Protein AF-A0A661AH29-F1 (afdb_monomer)

Structure (mmCIF, N/CA/C/O backbone):
data_AF-A0A661AH29-F1
#
_entry.id   AF-A0A661AH29-F1
#
loop_
_atom_site.group_PDB
_atom_site.id
_atom_site.type_symbol
_atom_site.label_atom_id
_atom_site.label_alt_id
_atom_site.label_comp_id
_atom_site.label_asym_id
_atom_site.label_entity_id
_atom_site.label_seq_id
_atom_site.pdbx_PDB_ins_code
_atom_site.Cartn_x
_atom_site.Cartn_y
_atom_site.Cartn_z
_atom_site.occupancy
_atom_site.B_iso_or_equiv
_atom_site.auth_seq_id
_atom_site.auth_comp_id
_atom_site.auth_asym_id
_atom_site.auth_atom_id
_atom_site.pdbx_PDB_model_num
ATOM 1 N N . ASP A 1 1 ? -12.507 10.243 -5.778 1.00 92.69 1 ASP A N 1
ATOM 2 C CA . ASP A 1 1 ? -13.002 8.902 -6.169 1.00 92.69 1 ASP A CA 1
ATOM 3 C C . ASP A 1 1 ? -12.573 7.780 -5.241 1.00 92.69 1 ASP A C 1
ATOM 5 O O . ASP A 1 1 ? -13.454 7.116 -4.707 1.00 92.69 1 ASP A O 1
ATOM 9 N N . ALA A 1 2 ? -11.272 7.594 -4.986 1.00 95.94 2 ALA A N 1
ATOM 10 C CA . ALA A 1 2 ? -10.772 6.527 -4.107 1.00 95.94 2 ALA A CA 1
ATOM 11 C C . ALA A 1 2 ? -11.485 6.487 -2.742 1.00 95.94 2 ALA A C 1
ATOM 13 O O . ALA A 1 2 ? -12.137 5.500 -2.413 1.00 95.94 2 ALA A O 1
ATOM 14 N N . LEU A 1 3 ? -11.474 7.610 -2.012 1.00 96.38 3 LEU A N 1
ATOM 15 C CA . LEU A 1 3 ? -12.132 7.740 -0.706 1.00 96.38 3 LEU A CA 1
ATOM 16 C C . LEU A 1 3 ? -13.627 7.395 -0.729 1.00 96.38 3 LEU A C 1
ATOM 18 O O . LEU A 1 3 ? -14.118 6.723 0.172 1.00 96.38 3 LEU A O 1
ATOM 22 N N . LEU A 1 4 ? -14.354 7.842 -1.757 1.00 96.56 4 LEU A N 1
ATOM 23 C CA . LEU A 1 4 ? -15.789 7.574 -1.882 1.00 96.56 4 LEU A CA 1
ATOM 24 C C . LEU A 1 4 ? -16.060 6.096 -2.181 1.00 96.56 4 LEU A C 1
ATOM 26 O O . LEU A 1 4 ? -17.019 5.538 -1.653 1.00 96.56 4 LEU A O 1
ATOM 30 N N . SER A 1 5 ? -15.205 5.463 -2.987 1.00 97.31 5 SER A N 1
ATOM 31 C CA . SER A 1 5 ? -15.339 4.054 -3.371 1.00 97.31 5 SER A CA 1
ATOM 32 C C . SER A 1 5 ? -15.108 3.133 -2.173 1.00 97.31 5 SER A C 1
ATOM 34 O O . SER A 1 5 ? -15.960 2.299 -1.876 1.00 97.31 5 SER A O 1
ATOM 36 N N . GLY A 1 6 ? -14.032 3.350 -1.408 1.00 97.69 6 GLY A N 1
ATOM 37 C CA . GLY A 1 6 ? -13.796 2.597 -0.174 1.00 97.69 6 GLY A CA 1
ATOM 38 C C . GLY A 1 6 ? -14.850 2.875 0.901 1.00 97.69 6 GLY A C 1
ATOM 39 O O . GLY A 1 6 ? -15.364 1.944 1.519 1.00 97.69 6 GLY A O 1
ATOM 40 N N . TYR A 1 7 ? -15.251 4.138 1.092 1.00 96.88 7 TYR A N 1
ATOM 41 C CA . TYR A 1 7 ? -16.273 4.487 2.087 1.00 96.88 7 TYR A CA 1
ATOM 42 C C . TYR A 1 7 ? -17.649 3.893 1.763 1.00 96.88 7 TYR A C 1
ATOM 44 O O . TYR A 1 7 ? -18.377 3.493 2.672 1.00 96.88 7 TYR A O 1
ATOM 52 N N . LYS A 1 8 ? -18.002 3.781 0.476 1.00 97.31 8 LYS A N 1
ATOM 53 C CA . LYS A 1 8 ? -19.211 3.076 0.041 1.00 97.31 8 LYS A CA 1
ATOM 54 C C . LYS A 1 8 ? -19.206 1.621 0.523 1.00 97.31 8 LYS A C 1
ATOM 56 O O . LYS A 1 8 ? -20.201 1.186 1.092 1.00 97.31 8 LYS A O 1
ATOM 61 N N . LEU A 1 9 ? -18.092 0.902 0.367 1.00 98.19 9 LEU A N 1
ATOM 62 C CA . LEU A 1 9 ? -17.971 -0.483 0.840 1.00 98.19 9 LEU A CA 1
ATOM 63 C C . LEU A 1 9 ? -18.115 -0.582 2.365 1.00 98.19 9 LEU A C 1
ATOM 65 O O . LEU A 1 9 ? -18.830 -1.454 2.856 1.00 98.19 9 LEU A O 1
ATOM 69 N N . LEU A 1 10 ? -17.518 0.349 3.117 1.00 97.56 10 LEU A N 1
ATOM 70 C CA . LEU A 1 10 ? -17.698 0.407 4.573 1.00 97.56 10 LEU A CA 1
ATOM 71 C C . LEU A 1 10 ? -19.167 0.629 4.963 1.00 97.56 10 LEU A C 1
ATOM 73 O O . LEU A 1 10 ? -19.668 -0.031 5.871 1.00 97.56 10 LEU A O 1
ATOM 77 N N . LYS A 1 11 ? -19.885 1.514 4.255 1.00 96.50 11 LYS A N 1
ATOM 78 C CA . LYS A 1 11 ? -21.328 1.736 4.463 1.00 96.50 11 LYS A CA 1
ATOM 79 C C . LYS A 1 11 ? -22.178 0.502 4.162 1.00 96.50 11 LYS A C 1
ATOM 81 O O . LYS A 1 11 ? -23.215 0.313 4.788 1.00 96.50 11 LYS A O 1
ATOM 86 N N . GLU A 1 12 ? -21.740 -0.332 3.228 1.00 97.31 12 GLU A N 1
ATOM 87 C CA . GLU A 1 12 ? -22.371 -1.613 2.896 1.00 97.31 12 GLU A CA 1
ATOM 88 C C . GLU A 1 12 ? -22.002 -2.739 3.885 1.00 97.31 12 GLU A C 1
ATOM 90 O O . GLU A 1 12 ? -22.410 -3.884 3.691 1.00 97.31 12 GLU A O 1
ATOM 95 N N . GLY A 1 13 ? -21.242 -2.437 4.947 1.00 97.62 13 GLY A N 1
ATOM 96 C CA . GLY A 1 13 ? -20.825 -3.407 5.962 1.00 97.62 13 GLY A CA 1
ATOM 97 C C . GLY A 1 13 ? -19.714 -4.351 5.497 1.00 97.62 13 GLY A C 1
ATOM 98 O O . GLY A 1 13 ? -19.573 -5.442 6.043 1.00 97.62 13 GLY A O 1
ATOM 99 N N . LYS A 1 14 ? -18.951 -3.973 4.464 1.00 98.50 14 LYS A N 1
ATOM 100 C CA . LYS A 1 14 ? -17.773 -4.729 4.014 1.00 98.50 14 LYS A CA 1
ATOM 101 C C . LYS A 1 14 ? -16.583 -4.511 4.946 1.00 98.50 14 LYS A C 1
ATOM 103 O O . LYS A 1 14 ? -16.566 -3.580 5.753 1.00 98.50 14 LYS A O 1
ATOM 108 N N . SER A 1 15 ? -15.588 -5.387 4.821 1.00 98.62 15 SER A N 1
ATOM 109 C CA . SER A 1 15 ? -14.412 -5.374 5.689 1.00 98.62 15 SER A CA 1
ATOM 110 C C . SER A 1 15 ? -13.514 -4.161 5.437 1.00 98.62 15 SER A C 1
ATOM 112 O O . SER A 1 15 ? -13.506 -3.579 4.346 1.00 98.62 15 SER A O 1
ATOM 114 N N . ALA A 1 16 ? -12.682 -3.820 6.422 1.00 98.75 16 ALA A N 1
ATOM 115 C CA . ALA A 1 16 ? -11.666 -2.781 6.258 1.00 98.75 16 ALA A CA 1
ATOM 116 C C . ALA A 1 16 ? -10.691 -3.108 5.113 1.00 98.75 16 ALA A C 1
ATOM 118 O O . ALA A 1 16 ? -10.278 -2.204 4.388 1.00 98.75 16 ALA A O 1
ATOM 119 N N . VAL A 1 17 ? -10.376 -4.396 4.912 1.00 98.88 17 VAL A N 1
ATOM 120 C CA . VAL A 1 17 ? -9.553 -4.891 3.795 1.00 98.88 17 VAL A CA 1
ATOM 121 C C . VAL A 1 17 ? -10.198 -4.556 2.453 1.00 98.88 17 VAL A C 1
ATOM 123 O O . VAL A 1 17 ? -9.527 -4.006 1.583 1.00 98.88 17 VAL A O 1
ATOM 126 N N . ASP A 1 18 ? -11.496 -4.833 2.286 1.00 98.88 18 ASP A N 1
ATOM 127 C CA . ASP A 1 18 ? -12.216 -4.510 1.047 1.00 98.88 18 ASP A CA 1
ATOM 128 C C . ASP A 1 18 ? -12.129 -3.014 0.729 1.00 98.88 18 ASP A C 1
ATOM 130 O O . ASP A 1 18 ? -11.860 -2.631 -0.409 1.00 98.88 18 ASP A O 1
ATOM 134 N N . ALA A 1 19 ? -12.300 -2.169 1.748 1.00 98.75 19 ALA A N 1
ATOM 135 C CA . ALA A 1 19 ? -12.270 -0.723 1.590 1.00 98.75 19 ALA A CA 1
ATOM 136 C C . ALA A 1 19 ? -10.885 -0.183 1.201 1.00 98.75 19 ALA A C 1
ATOM 138 O O . ALA A 1 19 ? -10.794 0.619 0.270 1.00 98.75 19 ALA A O 1
ATOM 139 N N . VAL A 1 20 ? -9.804 -0.603 1.877 1.00 98.88 20 VAL A N 1
ATOM 140 C CA . VAL A 1 20 ? -8.449 -0.118 1.541 1.00 98.88 20 VAL A CA 1
ATOM 141 C C . VAL A 1 20 ? -7.980 -0.629 0.184 1.00 98.88 20 VAL A C 1
ATOM 143 O O . VAL A 1 20 ? -7.374 0.132 -0.569 1.00 98.88 20 VAL A O 1
ATOM 146 N N . VAL A 1 21 ? -8.311 -1.877 -0.158 1.00 98.94 21 VAL A N 1
ATOM 147 C CA . VAL A 1 21 ? -7.978 -2.464 -1.459 1.00 98.94 21 VAL A CA 1
ATOM 148 C C . VAL A 1 21 ? -8.706 -1.723 -2.576 1.00 98.94 21 VAL A C 1
ATOM 150 O O . VAL A 1 21 ? -8.072 -1.379 -3.568 1.00 98.94 21 VAL A O 1
ATOM 153 N N . GLU A 1 22 ? -9.992 -1.399 -2.413 1.00 98.81 22 GLU A N 1
ATOM 154 C CA . GLU A 1 22 ? -10.729 -0.626 -3.420 1.00 98.81 22 GLU A CA 1
ATOM 155 C C . GLU A 1 22 ? -10.195 0.804 -3.561 1.00 98.81 22 GLU A C 1
ATOM 157 O O . GLU A 1 22 ? -10.012 1.280 -4.680 1.00 98.81 22 GLU A O 1
ATOM 162 N N . CYS A 1 23 ? -9.880 1.482 -2.450 1.00 98.56 23 CYS A N 1
ATOM 163 C CA . CYS A 1 23 ? -9.242 2.800 -2.492 1.00 98.56 23 CYS A CA 1
ATOM 164 C C . CYS A 1 23 ? -7.948 2.771 -3.316 1.00 98.56 23 CYS A C 1
ATOM 166 O O . CYS A 1 23 ? -7.766 3.608 -4.201 1.00 98.56 23 CYS A O 1
ATOM 168 N N . VAL A 1 24 ? -7.060 1.813 -3.035 1.00 98.75 24 VAL A N 1
ATOM 169 C CA . VAL A 1 24 ? -5.773 1.686 -3.730 1.00 98.75 24 VAL A CA 1
ATOM 170 C C . VAL A 1 24 ? -5.971 1.278 -5.186 1.00 98.75 24 VAL A C 1
ATOM 172 O O . VAL A 1 24 ? -5.377 1.904 -6.054 1.00 98.75 24 VAL A O 1
ATOM 175 N N . ARG A 1 25 ? -6.867 0.331 -5.483 1.00 98.69 25 ARG A N 1
ATOM 176 C CA . ARG A 1 25 ? -7.189 -0.099 -6.853 1.00 98.69 25 ARG A CA 1
ATOM 177 C C . ARG A 1 25 ? -7.683 1.063 -7.722 1.00 98.69 25 ARG A C 1
ATOM 179 O O . ARG A 1 25 ? -7.270 1.190 -8.869 1.00 98.69 25 ARG A O 1
ATOM 186 N N . VAL A 1 26 ? -8.540 1.934 -7.179 1.00 98.31 26 VAL A N 1
ATOM 187 C CA . VAL A 1 26 ? -9.012 3.143 -7.882 1.00 98.31 26 VAL A CA 1
ATOM 188 C C . VAL A 1 26 ? -7.860 4.104 -8.185 1.00 98.31 26 VAL A C 1
ATOM 190 O O . VAL A 1 26 ? -7.870 4.756 -9.227 1.00 98.31 26 VAL A O 1
ATOM 193 N N . MET A 1 27 ? -6.868 4.203 -7.297 1.00 97.25 27 MET A N 1
ATOM 194 C CA . MET A 1 27 ? -5.679 5.020 -7.545 1.00 97.25 27 MET A CA 1
ATOM 195 C C . MET A 1 27 ? -4.713 4.357 -8.537 1.00 97.25 27 MET A C 1
ATOM 197 O O . MET A 1 27 ? -4.193 5.056 -9.395 1.00 97.25 27 MET A O 1
ATOM 201 N N . GLU A 1 28 ? -4.540 3.033 -8.488 1.00 98.12 28 GLU A N 1
ATOM 202 C CA . GLU A 1 28 ? -3.764 2.255 -9.470 1.00 98.12 28 GLU A CA 1
ATOM 203 C C . GLU A 1 28 ? -4.351 2.309 -10.885 1.00 98.12 28 GLU A C 1
ATOM 205 O O . GLU A 1 28 ? -3.637 2.153 -11.869 1.00 98.12 28 GLU A O 1
ATOM 210 N N . ASP A 1 29 ? -5.663 2.505 -11.009 1.00 97.75 29 ASP A N 1
ATOM 211 C CA . ASP A 1 29 ? -6.324 2.682 -12.302 1.00 97.75 29 ASP A CA 1
ATOM 212 C C . ASP A 1 29 ? -6.101 4.081 -12.898 1.00 97.75 29 ASP A C 1
ATOM 214 O O . ASP A 1 29 ? -6.406 4.301 -14.075 1.00 97.75 29 ASP A O 1
ATOM 218 N N . ASN A 1 30 ? -5.612 5.037 -12.104 1.00 94.06 30 ASN A N 1
ATOM 219 C CA . ASN A 1 30 ? -5.481 6.427 -12.506 1.00 94.06 30 ASN A CA 1
ATOM 220 C C . ASN A 1 30 ? -4.024 6.752 -12.901 1.00 94.06 30 ASN A C 1
ATOM 222 O O . ASN A 1 30 ? -3.149 6.775 -12.035 1.00 94.06 30 ASN A O 1
ATOM 226 N N . PRO A 1 31 ? -3.776 7.130 -14.174 1.00 92.00 31 PRO A N 1
ATOM 227 C CA . PRO A 1 31 ? -2.433 7.329 -14.732 1.00 92.00 31 PRO A CA 1
ATOM 228 C C . PRO A 1 31 ? -1.628 8.480 -14.117 1.00 92.00 31 PRO A C 1
ATOM 230 O O . PRO A 1 31 ? -0.474 8.685 -14.496 1.00 92.00 31 PRO A O 1
ATOM 233 N N . HIS A 1 32 ? -2.234 9.280 -13.239 1.00 88.25 32 HIS A N 1
ATOM 234 C CA . HIS A 1 32 ? -1.569 10.385 -12.554 1.00 88.25 32 HIS A CA 1
ATOM 235 C C . HIS A 1 32 ? -0.873 9.967 -11.255 1.00 88.25 32 HIS A C 1
ATOM 237 O O . HIS A 1 32 ? -0.079 10.748 -10.725 1.00 88.25 32 HIS A O 1
ATOM 243 N N . PHE A 1 33 ? -1.150 8.765 -10.745 1.00 90.75 33 PHE A N 1
ATOM 244 C CA . PHE A 1 33 ? -0.454 8.216 -9.588 1.00 90.75 33 PHE A CA 1
ATOM 245 C C . PHE A 1 33 ? 0.692 7.301 -10.015 1.00 90.75 33 PHE A C 1
ATOM 247 O O . PHE A 1 33 ? 0.667 6.682 -11.074 1.00 90.75 33 PHE A O 1
ATOM 254 N N . ASN A 1 34 ? 1.711 7.203 -9.162 1.00 93.50 34 ASN A N 1
ATOM 255 C CA . ASN A 1 34 ? 2.839 6.303 -9.373 1.00 93.50 34 ASN A CA 1
ATOM 256 C C . ASN A 1 34 ? 2.534 4.946 -8.724 1.00 93.50 34 ASN A C 1
ATOM 258 O O . ASN A 1 34 ? 3.183 4.549 -7.757 1.00 93.50 34 ASN A O 1
ATOM 262 N N . ALA A 1 35 ? 1.503 4.271 -9.222 1.00 95.62 35 ALA A N 1
ATOM 263 C CA . ALA A 1 35 ? 1.090 2.937 -8.805 1.00 95.62 35 ALA A CA 1
ATOM 264 C C . ALA A 1 35 ? 0.239 2.308 -9.913 1.00 95.62 35 ALA A C 1
ATOM 266 O O . ALA A 1 35 ? -0.589 3.001 -10.497 1.00 95.62 35 ALA A O 1
ATOM 267 N N . GLY A 1 36 ? 0.406 1.013 -10.188 1.00 97.19 36 GLY A N 1
ATOM 268 C CA . GLY A 1 36 ? -0.336 0.348 -11.260 1.00 97.19 36 GLY A CA 1
ATOM 269 C C . GLY A 1 36 ? -0.137 1.032 -12.618 1.00 97.19 36 GLY A C 1
ATOM 270 O O . GLY A 1 36 ? 0.984 1.215 -13.096 1.00 97.19 36 GLY A O 1
ATOM 271 N N . TYR A 1 37 ? -1.238 1.429 -13.252 1.00 95.88 37 TYR A N 1
ATOM 272 C CA . TYR A 1 37 ? -1.215 2.179 -14.502 1.00 95.88 37 TYR A CA 1
ATOM 273 C C . TYR A 1 37 ? -0.668 3.595 -14.273 1.00 95.88 37 TYR A C 1
ATOM 275 O O . TYR A 1 37 ? -1.298 4.401 -13.601 1.00 95.88 37 TYR A O 1
ATOM 283 N N . GLY A 1 38 ? 0.487 3.918 -14.865 1.00 92.44 38 GLY A N 1
ATOM 284 C CA . GLY A 1 38 ? 1.192 5.187 -14.620 1.00 92.44 38 GLY A CA 1
ATOM 285 C C . GLY A 1 38 ? 2.407 5.083 -13.692 1.00 92.44 38 GLY A C 1
ATOM 286 O O . GLY A 1 38 ? 3.049 6.099 -13.418 1.00 92.44 38 GLY A O 1
ATOM 287 N N . SER A 1 39 ? 2.770 3.873 -13.260 1.00 95.25 39 SER A N 1
ATOM 288 C CA . SER A 1 39 ? 3.979 3.620 -12.473 1.00 95.25 39 SER A CA 1
ATOM 289 C C . SER A 1 39 ? 5.272 4.098 -13.147 1.00 95.25 39 SER A C 1
ATOM 291 O O . SER A 1 39 ? 5.418 4.093 -14.371 1.00 95.25 39 SER A O 1
ATOM 293 N N . ALA A 1 40 ? 6.229 4.516 -12.320 1.00 92.31 40 ALA A N 1
ATOM 294 C CA . ALA A 1 40 ? 7.544 4.975 -12.737 1.00 92.31 40 ALA A CA 1
ATOM 295 C C . ALA A 1 40 ? 8.363 3.853 -13.396 1.00 92.31 40 ALA A C 1
ATOM 297 O O . ALA A 1 40 ? 8.222 2.677 -13.073 1.00 92.31 40 ALA A O 1
ATOM 298 N N . MET A 1 41 ? 9.241 4.238 -14.323 1.00 92.25 41 MET A N 1
ATOM 299 C CA . MET A 1 41 ? 10.140 3.308 -15.006 1.00 92.25 41 MET A CA 1
ATOM 300 C C . MET A 1 41 ? 11.466 3.174 -14.261 1.00 92.25 41 MET A C 1
ATOM 302 O O . MET A 1 41 ? 12.064 4.175 -13.856 1.00 92.25 41 MET A O 1
ATOM 306 N N . GLY A 1 42 ? 11.959 1.945 -14.165 1.00 91.00 42 GLY A N 1
ATOM 307 C CA . GLY A 1 42 ? 13.317 1.613 -13.762 1.00 91.00 42 GLY A CA 1
ATOM 308 C C . GLY A 1 42 ? 14.354 2.032 -14.803 1.00 91.00 42 GLY A C 1
ATOM 309 O O . GLY A 1 42 ? 14.040 2.487 -15.902 1.00 91.00 42 GLY A O 1
ATOM 310 N N . LEU A 1 43 ? 15.632 1.896 -14.451 1.00 89.94 43 LEU A N 1
ATOM 311 C CA . LEU A 1 43 ? 16.762 2.348 -15.271 1.00 89.94 43 LEU A CA 1
ATOM 312 C C . LEU A 1 43 ? 16.819 1.681 -16.658 1.00 89.94 43 LEU A C 1
ATOM 314 O O . LEU A 1 43 ? 17.319 2.282 -17.606 1.00 89.94 43 LEU A O 1
ATOM 318 N N . ASP A 1 44 ? 16.306 0.458 -16.771 1.00 90.56 44 ASP A N 1
ATOM 319 C CA . ASP A 1 44 ? 16.222 -0.311 -18.015 1.00 90.56 44 ASP A CA 1
ATOM 320 C C . ASP A 1 44 ? 14.969 0.014 -18.853 1.00 90.56 44 ASP A C 1
ATOM 322 O O . ASP A 1 44 ? 14.764 -0.574 -19.914 1.00 90.56 44 ASP A O 1
ATOM 326 N N . GLY A 1 45 ? 14.146 0.964 -18.398 1.00 91.12 45 GLY A N 1
ATOM 327 C CA . GLY A 1 45 ? 12.893 1.351 -19.039 1.00 91.12 45 GLY A CA 1
ATOM 328 C C . GLY A 1 45 ? 11.723 0.408 -18.746 1.00 91.12 45 GLY A C 1
ATOM 329 O O . GLY A 1 45 ? 10.656 0.593 -19.330 1.00 91.12 45 GLY A O 1
ATOM 330 N N . THR A 1 46 ? 11.893 -0.586 -17.868 1.00 94.38 46 THR A N 1
ATOM 331 C CA . THR A 1 46 ? 10.804 -1.472 -17.433 1.00 94.38 46 THR A CA 1
ATOM 332 C C . THR A 1 46 ? 10.084 -0.905 -16.213 1.00 94.38 46 THR A C 1
ATOM 334 O O . THR A 1 46 ? 10.659 -0.139 -15.446 1.00 94.38 46 THR A O 1
ATOM 337 N N . ILE A 1 47 ? 8.809 -1.253 -16.037 1.00 96.38 47 ILE A N 1
ATOM 338 C CA . ILE A 1 47 ? 8.033 -0.883 -14.848 1.00 96.38 47 ILE A CA 1
ATOM 339 C C . ILE A 1 47 ? 7.993 -2.081 -13.901 1.00 96.38 47 ILE A C 1
ATOM 341 O O . ILE A 1 47 ? 7.546 -3.162 -14.284 1.00 96.38 47 ILE A O 1
ATOM 345 N N . GLU A 1 48 ? 8.440 -1.862 -12.667 1.00 97.69 48 GLU A N 1
ATOM 346 C CA . GLU A 1 48 ? 8.370 -2.801 -11.548 1.00 97.69 48 GLU A CA 1
ATOM 347 C C . GLU A 1 48 ? 7.507 -2.183 -10.454 1.00 97.69 48 GLU A C 1
ATOM 349 O O . GLU A 1 48 ? 7.671 -1.015 -10.107 1.00 97.69 48 GLU A O 1
ATOM 354 N N . MET A 1 49 ? 6.557 -2.952 -9.932 1.00 98.44 49 MET A N 1
ATOM 355 C CA . MET A 1 49 ? 5.606 -2.454 -8.946 1.00 98.44 49 MET A CA 1
ATOM 356 C C . MET A 1 49 ? 5.693 -3.247 -7.652 1.00 98.44 49 MET A C 1
ATOM 358 O O . MET A 1 49 ? 5.899 -4.463 -7.661 1.00 98.44 49 MET A O 1
ATOM 362 N N . ASP A 1 50 ? 5.465 -2.550 -6.546 1.00 98.69 50 ASP A N 1
ATOM 363 C CA . ASP A 1 50 ? 5.339 -3.133 -5.219 1.00 98.69 50 ASP A CA 1
ATOM 364 C C . ASP A 1 50 ? 3.949 -2.803 -4.664 1.00 98.69 50 ASP A C 1
ATOM 366 O O . ASP A 1 50 ? 3.479 -1.672 -4.795 1.00 98.69 50 ASP A O 1
ATOM 370 N N . ALA A 1 51 ? 3.300 -3.757 -3.999 1.00 98.88 51 ALA A N 1
ATOM 371 C CA . ALA A 1 51 ? 2.060 -3.501 -3.269 1.00 98.88 51 ALA A CA 1
ATOM 372 C C . ALA A 1 51 ? 1.905 -4.428 -2.067 1.00 98.88 51 ALA A C 1
ATOM 374 O O . ALA A 1 51 ? 2.367 -5.568 -2.095 1.00 98.88 51 ALA A O 1
ATOM 375 N N . ALA A 1 52 ? 1.213 -3.953 -1.034 1.00 98.94 52 ALA A N 1
ATOM 376 C CA . ALA A 1 52 ? 0.887 -4.731 0.153 1.00 98.94 52 ALA A CA 1
ATOM 377 C C . ALA A 1 52 ? -0.494 -4.400 0.707 1.00 98.94 52 ALA A C 1
ATOM 379 O O . ALA A 1 52 ? -0.998 -3.285 0.556 1.00 98.94 52 ALA A O 1
ATOM 380 N N . VAL A 1 53 ? -1.056 -5.371 1.418 1.00 98.94 53 VAL A N 1
ATOM 381 C CA . VAL A 1 53 ? -2.250 -5.233 2.248 1.00 98.94 53 VAL A CA 1
ATOM 382 C C . VAL A 1 53 ? -2.036 -5.961 3.570 1.00 98.94 53 VAL A C 1
ATOM 384 O O . VAL A 1 53 ? -1.448 -7.042 3.610 1.00 98.94 53 VAL A O 1
ATOM 387 N N . MET A 1 54 ? -2.507 -5.354 4.656 1.00 98.88 54 MET A N 1
ATOM 388 C CA . MET A 1 54 ? -2.456 -5.925 5.997 1.00 98.88 54 MET A CA 1
ATOM 389 C C . MET A 1 54 ? -3.770 -5.682 6.734 1.00 98.88 54 MET A C 1
ATOM 391 O O . MET A 1 54 ? -4.279 -4.558 6.733 1.00 98.88 54 MET A O 1
ATOM 395 N N . SER A 1 55 ? -4.286 -6.707 7.406 1.00 98.81 55 SER A N 1
ATOM 396 C CA . SER A 1 55 ? -5.415 -6.604 8.333 1.00 98.81 55 SER A CA 1
ATOM 397 C C . SER A 1 55 ? -4.959 -6.646 9.791 1.00 98.81 55 SER A C 1
ATOM 399 O O . SER A 1 55 ? -3.899 -7.172 10.132 1.00 98.81 55 SER A O 1
ATOM 401 N N . SER A 1 56 ? -5.780 -6.093 10.684 1.00 98.38 56 SER A N 1
ATOM 402 C CA . SER A 1 56 ? -5.479 -5.989 12.114 1.00 98.38 56 SER A CA 1
ATOM 403 C C . SER A 1 56 ? -5.411 -7.320 12.864 1.00 98.38 56 SER A C 1
ATOM 405 O O . SER A 1 56 ? -4.938 -7.337 13.996 1.00 98.38 56 SER A O 1
ATOM 407 N N . ASP A 1 57 ? -5.876 -8.418 12.266 1.00 97.62 57 ASP A N 1
ATOM 408 C CA . ASP A 1 57 ? -5.744 -9.786 12.789 1.00 97.62 57 ASP A CA 1
ATOM 409 C C . ASP A 1 57 ? -4.396 -10.444 12.427 1.00 97.62 57 ASP A C 1
ATOM 411 O O . ASP A 1 57 ? -4.146 -11.585 12.807 1.00 97.62 57 ASP A O 1
ATOM 415 N N . GLY A 1 58 ? -3.510 -9.720 11.732 1.00 97.31 58 GLY A N 1
ATOM 416 C CA . GLY A 1 58 ? -2.148 -10.153 11.429 1.00 97.31 58 GLY A CA 1
ATOM 417 C C . GLY A 1 58 ? -1.970 -10.817 10.066 1.00 97.31 58 GLY A C 1
ATOM 418 O O . GLY A 1 58 ? -0.851 -11.226 9.755 1.00 97.31 58 GLY A O 1
ATOM 419 N N . LYS A 1 59 ? -3.016 -10.907 9.232 1.00 98.62 59 LYS A N 1
ATOM 420 C CA . LYS A 1 59 ? -2.846 -11.360 7.844 1.00 98.62 59 LYS A CA 1
ATOM 421 C C . LYS A 1 59 ? -2.170 -10.271 7.020 1.00 98.62 59 LYS A C 1
ATOM 423 O O . LYS A 1 59 ? -2.497 -9.088 7.129 1.00 98.62 59 LYS A O 1
ATOM 428 N N . PHE A 1 60 ? -1.224 -10.691 6.193 1.00 98.88 60 PHE A N 1
ATOM 429 C CA . PHE A 1 60 ? -0.442 -9.820 5.329 1.00 98.88 60 PHE A CA 1
ATOM 430 C C . PHE A 1 60 ? -0.221 -10.509 3.988 1.00 98.88 60 PHE A C 1
ATOM 432 O O . PHE A 1 60 ? 0.095 -11.697 3.950 1.00 98.88 60 PHE A O 1
ATOM 439 N N . GLY A 1 61 ? -0.341 -9.758 2.900 1.00 98.88 61 GLY A N 1
ATOM 440 C CA . GLY A 1 61 ? 0.077 -10.209 1.580 1.00 98.88 61 GLY A CA 1
ATOM 441 C C . GLY A 1 61 ? 0.694 -9.069 0.797 1.00 98.88 61 GLY A C 1
ATOM 442 O O . GLY A 1 61 ? 0.223 -7.931 0.860 1.00 98.88 61 GLY A O 1
ATOM 443 N N . ALA A 1 62 ? 1.749 -9.379 0.056 1.00 98.94 62 ALA A N 1
ATOM 444 C CA . ALA A 1 62 ? 2.435 -8.419 -0.783 1.00 98.94 62 ALA A CA 1
ATOM 445 C C . ALA A 1 62 ? 3.026 -9.048 -2.042 1.00 98.94 62 ALA A C 1
ATOM 447 O O . ALA A 1 62 ? 3.307 -10.248 -2.118 1.00 98.94 62 ALA A O 1
ATOM 448 N N . VAL A 1 63 ? 3.257 -8.179 -3.016 1.00 98.94 63 VAL A N 1
ATOM 449 C CA . VAL A 1 63 ? 4.050 -8.452 -4.208 1.00 98.94 63 VAL A CA 1
ATOM 450 C C . VAL A 1 63 ? 5.153 -7.410 -4.329 1.00 98.94 63 VAL A C 1
ATOM 452 O O . VAL A 1 63 ? 4.927 -6.240 -4.021 1.00 98.94 63 VAL A O 1
ATOM 455 N N . ALA A 1 64 ? 6.338 -7.837 -4.758 1.00 98.69 64 ALA A N 1
ATOM 456 C CA . ALA A 1 64 ? 7.489 -6.960 -4.947 1.00 98.69 64 ALA A CA 1
ATOM 457 C C . ALA A 1 64 ? 8.118 -7.147 -6.332 1.00 98.69 64 ALA A C 1
ATOM 459 O O . ALA A 1 64 ? 8.325 -8.279 -6.781 1.00 98.69 64 ALA A O 1
ATOM 460 N N . GLY A 1 65 ? 8.429 -6.046 -7.009 1.00 98.19 65 GLY A N 1
ATOM 461 C CA . GLY A 1 65 ? 8.981 -6.043 -8.360 1.00 98.19 65 GLY A CA 1
ATOM 462 C C . GLY A 1 65 ? 8.119 -6.790 -9.382 1.00 98.19 65 GLY A C 1
ATOM 463 O O . GLY A 1 65 ? 8.661 -7.389 -10.309 1.00 98.19 65 GLY A O 1
ATOM 464 N N . ILE A 1 66 ? 6.794 -6.825 -9.192 1.00 98.50 66 ILE A N 1
ATOM 465 C CA . ILE A 1 66 ? 5.884 -7.474 -10.142 1.00 98.50 66 ILE A CA 1
ATOM 466 C C . ILE A 1 66 ? 5.754 -6.605 -11.396 1.00 98.50 66 ILE A C 1
ATOM 468 O O . ILE A 1 66 ? 5.615 -5.382 -11.303 1.00 98.50 66 ILE A O 1
ATOM 472 N N . LYS A 1 67 ? 5.782 -7.233 -12.573 1.00 98.25 67 LYS A N 1
ATOM 473 C CA . LYS A 1 67 ? 5.549 -6.570 -13.862 1.00 98.25 67 LYS A CA 1
ATOM 474 C C . LYS A 1 67 ? 4.217 -7.006 -14.460 1.00 98.25 67 LYS A C 1
ATOM 476 O O . LYS A 1 67 ? 3.581 -7.950 -13.999 1.00 98.25 67 LYS A O 1
ATOM 481 N N . ASN A 1 68 ? 3.819 -6.328 -15.531 1.00 96.50 68 ASN A N 1
ATOM 482 C CA . ASN A 1 68 ? 2.780 -6.785 -16.454 1.00 96.50 68 ASN A CA 1
ATOM 483 C C . ASN A 1 68 ? 1.389 -7.048 -15.834 1.00 96.50 68 ASN A C 1
ATOM 485 O O . ASN A 1 68 ? 0.647 -7.905 -16.317 1.00 96.50 68 ASN A O 1
ATOM 489 N N . VAL A 1 69 ? 1.018 -6.328 -14.771 1.00 97.88 69 VAL A N 1
ATOM 490 C CA . VAL A 1 69 ? -0.301 -6.424 -14.127 1.00 97.88 69 VAL A CA 1
ATOM 491 C C . VAL A 1 69 ? -0.851 -5.026 -13.879 1.00 97.88 69 VAL A C 1
ATOM 493 O O . VAL A 1 69 ? -0.124 -4.131 -13.466 1.00 97.88 69 VAL A O 1
ATOM 496 N N . LYS A 1 70 ? -2.156 -4.839 -14.093 1.00 97.62 70 LYS A N 1
ATOM 497 C CA . LYS A 1 70 ? -2.802 -3.534 -13.913 1.00 97.62 70 LYS A CA 1
ATOM 498 C C . LYS A 1 70 ? -2.885 -3.092 -12.450 1.00 97.62 70 LYS A C 1
ATOM 500 O O . LYS A 1 70 ? -2.622 -1.934 -12.150 1.00 97.62 70 LYS A O 1
ATOM 505 N N . ASN A 1 71 ? -3.269 -4.009 -11.559 1.00 98.69 71 ASN A N 1
ATOM 506 C CA . ASN A 1 71 ? -3.575 -3.707 -10.160 1.00 98.69 71 ASN A CA 1
ATOM 507 C C . ASN A 1 71 ? -2.779 -4.604 -9.190 1.00 98.69 71 ASN A C 1
ATOM 509 O O . ASN A 1 71 ? -3.297 -5.636 -8.742 1.00 98.69 71 ASN A O 1
ATOM 513 N N . PRO A 1 72 ? -1.519 -4.255 -8.873 1.00 98.81 72 PRO A N 1
ATOM 514 C CA . PRO A 1 72 ? -0.684 -4.994 -7.927 1.00 98.81 72 PRO A CA 1
ATOM 515 C C . PRO A 1 72 ? -1.338 -5.249 -6.560 1.00 98.81 72 PRO A C 1
ATOM 517 O O . PRO A 1 72 ? -1.174 -6.341 -6.011 1.00 98.81 72 PRO A O 1
ATOM 520 N N . VAL A 1 73 ? -2.136 -4.313 -6.024 1.00 98.94 73 VAL A N 1
ATOM 521 C CA . VAL A 1 73 ? -2.813 -4.490 -4.723 1.00 98.94 73 VAL A CA 1
ATOM 522 C C . VAL A 1 73 ? -3.793 -5.668 -4.715 1.00 98.94 73 VAL A C 1
ATOM 524 O O . VAL A 1 73 ? -3.956 -6.340 -3.696 1.00 98.94 73 VAL A O 1
ATOM 527 N N . LEU A 1 74 ? -4.424 -5.971 -5.855 1.00 98.88 74 LEU A N 1
ATOM 528 C CA . LEU A 1 74 ? -5.319 -7.124 -5.971 1.00 98.88 74 LEU A CA 1
ATOM 529 C C . LEU A 1 74 ? -4.536 -8.439 -5.963 1.00 98.88 74 LEU A C 1
ATOM 531 O O . LEU A 1 74 ? -5.004 -9.425 -5.393 1.0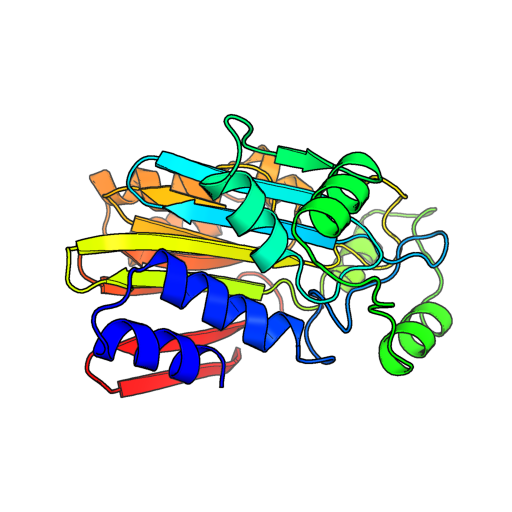0 98.88 74 LEU A O 1
ATOM 535 N N . VAL A 1 75 ? -3.332 -8.454 -6.542 1.00 98.88 75 VAL A N 1
ATOM 536 C CA . VAL A 1 75 ? -2.438 -9.618 -6.471 1.00 98.88 75 VAL A CA 1
ATOM 537 C C . VAL A 1 75 ? -1.921 -9.798 -5.045 1.00 98.88 75 VAL A C 1
ATOM 539 O O . VAL A 1 75 ? -1.961 -10.911 -4.532 1.00 98.88 75 VAL A O 1
ATOM 542 N N . ALA A 1 76 ? -1.524 -8.714 -4.370 1.00 98.94 76 ALA A N 1
ATOM 543 C CA . ALA A 1 76 ? -1.128 -8.733 -2.960 1.00 98.94 76 ALA A CA 1
ATOM 544 C C . ALA A 1 76 ? -2.241 -9.297 -2.058 1.00 98.94 76 ALA A C 1
ATOM 546 O O . ALA A 1 76 ? -1.985 -10.156 -1.213 1.00 98.94 76 ALA A O 1
ATOM 547 N N . ARG A 1 77 ? -3.497 -8.896 -2.295 1.00 98.88 77 ARG A N 1
ATOM 548 C CA . ARG A 1 77 ? -4.664 -9.483 -1.623 1.00 98.88 77 ARG A CA 1
ATOM 549 C C . ARG A 1 77 ? -4.795 -10.981 -1.899 1.00 98.88 77 ARG A C 1
ATOM 551 O O . ARG A 1 77 ? -5.051 -11.738 -0.970 1.00 98.88 77 ARG A O 1
ATOM 558 N N . LYS A 1 78 ? -4.578 -11.431 -3.138 1.00 98.88 78 LYS A N 1
ATOM 559 C CA . LYS A 1 78 ? -4.596 -12.865 -3.462 1.00 98.88 78 LYS A CA 1
ATOM 560 C C . LYS A 1 78 ? -3.468 -13.649 -2.800 1.00 98.88 78 LYS A C 1
ATOM 562 O O . LYS A 1 78 ? -3.710 -14.773 -2.381 1.00 98.88 78 LYS A O 1
ATOM 567 N N . VAL A 1 79 ? -2.284 -13.061 -2.625 1.00 98.88 79 VAL A N 1
ATOM 568 C CA . VAL A 1 79 ? -1.218 -13.668 -1.808 1.00 98.88 79 VAL A CA 1
ATOM 569 C C . VAL A 1 79 ? -1.702 -13.871 -0.368 1.00 98.88 79 VAL A C 1
ATOM 571 O O . VAL A 1 79 ? -1.566 -14.972 0.156 1.00 98.88 79 VAL A O 1
ATOM 574 N N . MET A 1 80 ? -2.329 -12.846 0.225 1.00 98.75 80 MET A N 1
ATOM 575 C CA . MET A 1 80 ? -2.860 -12.885 1.596 1.00 98.75 80 MET A CA 1
ATOM 576 C C . MET A 1 80 ? -3.973 -13.927 1.799 1.00 98.75 80 MET A C 1
ATOM 578 O O . MET A 1 80 ? -4.080 -14.504 2.877 1.00 98.75 80 MET A O 1
ATOM 582 N N . GLU A 1 81 ? -4.857 -14.099 0.813 1.00 98.56 81 GLU A N 1
ATOM 583 C CA . GLU A 1 81 ? -6.080 -14.906 0.950 1.00 98.56 81 GLU A CA 1
ATOM 584 C C . GLU A 1 81 ? -5.921 -16.358 0.476 1.00 98.56 81 GLU A C 1
ATOM 586 O O . GLU A 1 81 ? -6.583 -17.240 1.015 1.00 98.56 81 GLU A O 1
ATOM 591 N N . GLU A 1 82 ? -5.075 -16.612 -0.525 1.00 98.44 82 GLU A N 1
ATOM 592 C CA . GLU A 1 82 ? -5.013 -17.905 -1.228 1.00 98.44 82 GLU A CA 1
ATOM 593 C C . GLU A 1 82 ? -3.717 -18.685 -0.949 1.00 98.44 82 GLU A C 1
ATOM 595 O O . GLU A 1 82 ? -3.497 -19.752 -1.526 1.00 98.44 82 GLU A O 1
ATOM 600 N N . THR A 1 83 ? -2.817 -18.155 -0.111 1.00 98.12 83 THR A N 1
ATOM 601 C CA . THR A 1 83 ? -1.523 -18.786 0.183 1.00 98.12 83 THR A CA 1
ATOM 602 C C . THR A 1 83 ? -1.142 -18.671 1.659 1.00 98.12 83 THR A C 1
ATOM 604 O O . THR A 1 83 ? -1.567 -17.755 2.351 1.00 98.12 83 THR A O 1
ATOM 607 N N . GLU A 1 84 ? -0.266 -19.566 2.121 1.00 97.19 84 GLU A N 1
ATOM 608 C CA . GLU A 1 84 ? 0.395 -19.472 3.437 1.00 97.19 84 GLU A CA 1
ATOM 609 C C . GLU A 1 84 ? 1.645 -18.562 3.402 1.00 97.19 84 GLU A C 1
ATOM 611 O O . GLU A 1 84 ? 2.405 -18.469 4.368 1.00 97.19 84 GLU A O 1
ATOM 616 N N . HIS A 1 85 ? 1.923 -17.932 2.257 1.00 98.38 85 HIS A N 1
ATOM 617 C CA . HIS A 1 85 ? 3.054 -17.035 2.058 1.00 98.38 85 HIS A CA 1
ATOM 618 C C . HIS A 1 85 ? 2.606 -15.582 2.197 1.00 98.38 85 HIS A C 1
ATOM 620 O O . HIS A 1 85 ? 1.463 -15.236 1.929 1.00 98.38 85 HIS A O 1
ATOM 626 N N . ILE A 1 86 ? 3.538 -14.710 2.578 1.00 98.38 86 ILE A N 1
ATOM 627 C CA . ILE A 1 86 ? 3.223 -13.301 2.849 1.00 98.38 86 ILE A CA 1
ATOM 628 C C . ILE A 1 86 ? 3.774 -12.340 1.790 1.00 98.38 86 ILE A C 1
ATOM 630 O O . ILE A 1 86 ? 3.283 -11.223 1.664 1.00 98.38 86 ILE A O 1
ATOM 634 N N . ILE A 1 87 ? 4.789 -12.748 1.020 1.00 98.81 87 ILE A N 1
ATOM 635 C CA . ILE A 1 87 ? 5.410 -11.927 -0.029 1.00 98.81 87 ILE A CA 1
ATOM 636 C C . ILE A 1 87 ? 5.800 -12.834 -1.201 1.00 98.81 87 ILE A C 1
ATOM 638 O O . ILE A 1 87 ? 6.510 -13.821 -1.004 1.00 98.81 87 ILE A O 1
ATOM 642 N N . LEU A 1 88 ? 5.389 -12.474 -2.419 1.00 98.88 88 LEU A N 1
ATOM 643 C CA . LEU A 1 88 ? 5.918 -13.035 -3.669 1.00 98.88 88 LEU A CA 1
ATOM 644 C C . LEU A 1 88 ? 6.657 -11.947 -4.456 1.00 98.88 88 LEU A C 1
ATOM 646 O O . LEU A 1 88 ? 6.322 -10.771 -4.347 1.00 98.88 88 LEU A O 1
ATOM 650 N N . CYS A 1 89 ? 7.648 -12.308 -5.273 1.00 98.62 89 CYS A N 1
ATOM 651 C CA . CYS A 1 89 ? 8.403 -11.314 -6.038 1.00 98.62 89 CYS A CA 1
ATOM 652 C C . CYS A 1 89 ? 8.718 -11.721 -7.482 1.00 98.62 89 CYS A C 1
ATOM 654 O O . CYS A 1 89 ? 8.715 -12.910 -7.828 1.00 98.62 89 CYS A O 1
ATOM 656 N N . GLY A 1 90 ? 8.973 -10.705 -8.314 1.00 97.62 90 GLY A N 1
ATOM 657 C CA . GLY A 1 90 ? 9.399 -10.825 -9.710 1.00 97.62 90 GLY A CA 1
ATOM 658 C C . GLY A 1 90 ? 8.522 -11.766 -10.540 1.00 97.62 90 GLY A C 1
ATOM 659 O O . GLY A 1 90 ? 7.306 -11.846 -10.356 1.00 97.62 90 GLY A O 1
ATOM 660 N N . GLU A 1 91 ? 9.158 -12.565 -11.398 1.00 97.56 91 GLU A N 1
ATOM 661 C CA . GLU A 1 91 ? 8.478 -13.545 -12.260 1.00 97.56 91 GLU A CA 1
ATOM 662 C C . GLU A 1 91 ? 7.652 -14.586 -11.478 1.00 97.56 91 GLU A C 1
ATOM 664 O O . GLU A 1 91 ? 6.705 -15.178 -12.002 1.00 97.56 91 GLU A O 1
ATOM 669 N N . GLY A 1 92 ? 7.999 -14.852 -10.213 1.00 98.38 92 GLY A N 1
ATOM 670 C CA . GLY A 1 92 ? 7.200 -15.706 -9.333 1.00 98.38 92 GLY A CA 1
ATOM 671 C C . GLY A 1 92 ? 5.829 -15.095 -9.043 1.00 98.38 92 GLY A C 1
ATOM 672 O O . GLY A 1 92 ? 4.813 -15.778 -9.180 1.00 98.38 92 GLY A O 1
ATOM 673 N N . ALA A 1 93 ? 5.802 -13.801 -8.717 1.00 98.62 93 ALA A N 1
ATOM 674 C CA . ALA A 1 93 ? 4.569 -13.050 -8.503 1.00 98.62 93 ALA A CA 1
ATOM 675 C C . ALA A 1 93 ? 3.743 -12.921 -9.795 1.00 98.62 93 ALA A C 1
ATOM 677 O O . ALA A 1 93 ? 2.524 -13.063 -9.750 1.00 98.62 93 ALA A O 1
ATOM 678 N N . GLU A 1 94 ? 4.384 -12.742 -10.954 1.00 98.38 94 GLU A N 1
ATOM 679 C CA . GLU A 1 94 ? 3.698 -12.687 -12.257 1.00 98.38 94 GLU A CA 1
ATOM 680 C C . GLU A 1 94 ? 3.017 -14.012 -12.617 1.00 98.38 94 GLU A C 1
ATOM 682 O O . GLU A 1 94 ? 1.856 -14.038 -13.032 1.00 98.38 94 GLU A O 1
ATOM 687 N N . ARG A 1 95 ? 3.716 -15.139 -12.427 1.00 98.50 95 ARG A N 1
ATOM 688 C CA . ARG A 1 95 ? 3.130 -16.471 -12.644 1.00 98.50 95 ARG A CA 1
ATOM 689 C C . ARG A 1 95 ? 1.962 -16.721 -11.699 1.00 98.50 95 ARG A C 1
ATOM 691 O O . ARG A 1 95 ? 0.937 -17.236 -12.138 1.00 98.50 95 ARG A O 1
ATOM 698 N N . PHE A 1 96 ? 2.094 -16.325 -10.435 1.00 98.69 96 PHE A N 1
ATOM 699 C CA . PHE A 1 96 ? 0.997 -16.401 -9.475 1.00 98.69 96 PHE A CA 1
ATOM 700 C C . PHE A 1 96 ? -0.197 -15.537 -9.903 1.00 98.69 96 PHE A C 1
ATOM 702 O O . PHE A 1 96 ? -1.324 -16.023 -9.909 1.00 98.69 96 PHE A O 1
ATOM 709 N N . ALA A 1 97 ? 0.035 -14.301 -10.351 1.00 98.62 97 ALA A N 1
ATOM 710 C CA . ALA A 1 97 ? -1.024 -13.431 -10.855 1.00 98.62 97 ALA A CA 1
ATOM 711 C C . ALA A 1 97 ? -1.772 -14.081 -12.035 1.00 98.62 97 ALA A C 1
ATOM 713 O O . ALA A 1 97 ? -3.002 -14.141 -12.033 1.00 98.62 97 ALA A O 1
ATOM 714 N N . LYS A 1 98 ? -1.045 -14.665 -12.996 1.00 98.31 98 LYS A N 1
ATOM 715 C CA . LYS A 1 98 ? -1.649 -15.411 -14.113 1.00 98.31 98 LYS A CA 1
ATOM 716 C C . LYS A 1 98 ? -2.500 -16.592 -13.624 1.00 98.31 98 LYS A C 1
ATOM 718 O O . LYS A 1 98 ? -3.614 -16.773 -14.108 1.00 98.31 98 LYS A O 1
ATOM 723 N N . LEU A 1 99 ? -2.021 -17.358 -12.638 1.00 98.31 99 LEU A N 1
ATOM 724 C CA . LEU A 1 99 ? -2.777 -18.468 -12.035 1.00 98.31 99 LEU A CA 1
ATOM 725 C C . LEU A 1 99 ? -4.057 -18.002 -11.327 1.00 98.31 99 LEU A C 1
ATOM 727 O O . LEU A 1 99 ? -5.063 -18.704 -11.366 1.00 98.31 99 LEU A O 1
ATOM 731 N N . MET A 1 100 ? -4.035 -16.818 -10.715 1.00 98.50 100 MET A N 1
ATOM 732 C CA . MET A 1 100 ? -5.194 -16.203 -10.057 1.00 98.50 100 MET A CA 1
ATOM 733 C C . MET A 1 100 ? -6.151 -15.493 -11.032 1.00 98.50 100 MET A C 1
ATOM 735 O O . MET A 1 100 ? -7.135 -14.897 -10.598 1.00 98.50 100 MET A O 1
ATOM 739 N N . GLY A 1 101 ? -5.891 -15.564 -12.343 1.00 98.19 101 GLY A N 1
ATOM 740 C CA . GLY A 1 101 ? -6.766 -15.027 -13.387 1.00 98.19 101 GLY A CA 1
ATOM 741 C C . GLY A 1 101 ? -6.510 -13.565 -13.762 1.00 98.19 101 GLY A C 1
ATOM 742 O O . GLY A 1 101 ? -7.312 -12.979 -14.490 1.00 98.19 101 GLY A O 1
ATOM 743 N N . PHE A 1 102 ? -5.409 -12.960 -13.306 1.00 98.25 102 PHE A N 1
ATOM 744 C CA . PHE A 1 102 ? -5.031 -11.617 -13.744 1.00 98.25 102 PHE A CA 1
ATOM 745 C C . PHE A 1 102 ? -4.466 -11.660 -15.167 1.00 98.25 102 PHE A C 1
ATOM 747 O O . PHE A 1 102 ? -3.571 -12.446 -15.481 1.00 98.25 102 PHE A O 1
ATOM 754 N N . SER A 1 103 ? -5.004 -10.800 -16.032 1.00 96.19 103 SER A N 1
ATOM 755 C CA . SER A 1 103 ? -4.524 -10.654 -17.407 1.00 96.19 103 SER A CA 1
ATOM 756 C C . SER A 1 103 ? -3.226 -9.858 -17.456 1.00 96.19 103 SER A C 1
ATOM 758 O O . SER A 1 103 ? -3.012 -8.952 -16.649 1.00 96.19 103 SER A O 1
ATOM 760 N N . GLU A 1 104 ? -2.394 -10.178 -18.443 1.00 96.81 104 GLU A N 1
ATOM 761 C CA . GLU A 1 104 ? -1.195 -9.403 -18.736 1.00 96.81 104 GLU A CA 1
ATOM 762 C C . GLU A 1 104 ? -1.579 -7.981 -19.169 1.00 96.81 104 GLU A C 1
ATOM 764 O O . GLU A 1 104 ? -2.485 -7.795 -19.985 1.00 96.81 104 GLU A O 1
ATOM 769 N N . PHE A 1 105 ? -0.919 -6.978 -18.598 1.00 97.50 105 PHE A N 1
ATOM 770 C CA . PHE A 1 105 ? -1.227 -5.571 -18.830 1.00 97.50 105 PHE A CA 1
ATOM 771 C C . PHE A 1 105 ? 0.046 -4.729 -18.775 1.00 97.50 105 PHE A C 1
ATOM 773 O O . PHE A 1 105 ? 0.765 -4.795 -17.785 1.00 97.50 105 PHE A O 1
ATOM 780 N N . ASP A 1 106 ? 0.298 -3.908 -19.796 1.00 96.75 106 ASP A N 1
ATOM 781 C CA . ASP A 1 106 ? 1.399 -2.939 -19.795 1.00 96.75 106 ASP A CA 1
ATOM 782 C C . ASP A 1 106 ? 0.983 -1.675 -19.010 1.00 96.75 106 ASP A C 1
ATOM 784 O O . ASP A 1 106 ? 0.113 -0.933 -19.479 1.00 96.75 106 ASP A O 1
ATOM 788 N N . PRO A 1 107 ? 1.576 -1.398 -17.829 1.00 94.50 107 PRO A N 1
ATOM 789 C CA . PRO A 1 107 ? 1.243 -0.225 -17.019 1.00 94.50 107 PRO A CA 1
ATOM 790 C C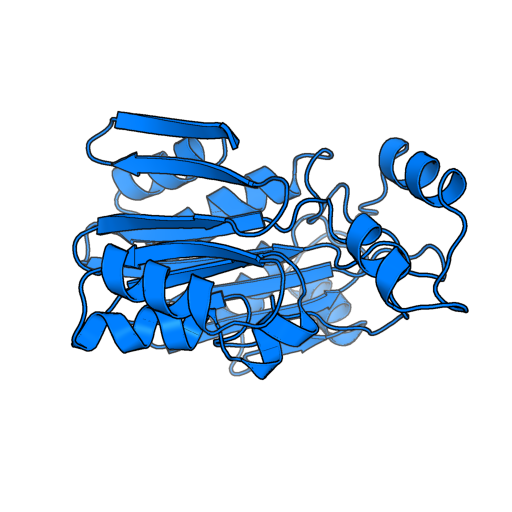 . PRO A 1 107 ? 1.749 1.102 -17.606 1.00 94.50 107 PRO A C 1
ATOM 792 O O . PRO A 1 107 ? 1.507 2.167 -17.031 1.00 94.50 107 PRO A O 1
ATOM 795 N N . THR A 1 108 ? 2.454 1.069 -18.737 1.00 94.69 108 THR A N 1
ATOM 796 C CA . THR A 1 108 ? 3.104 2.245 -19.301 1.00 94.69 108 THR A CA 1
ATOM 797 C C . THR A 1 108 ? 2.115 3.264 -19.875 1.00 94.69 108 THR A C 1
ATOM 799 O O . THR A 1 108 ? 1.222 2.938 -20.656 1.00 94.69 108 THR A O 1
ATOM 802 N N . THR A 1 109 ? 2.347 4.550 -19.592 1.00 93.06 109 THR A N 1
ATOM 803 C CA . THR A 1 109 ? 1.640 5.677 -20.223 1.00 93.06 109 THR A CA 1
ATOM 804 C C . THR A 1 109 ? 2.591 6.527 -21.063 1.00 93.06 109 THR A C 1
ATOM 806 O O . THR A 1 109 ? 3.806 6.530 -20.848 1.00 93.06 109 THR A O 1
ATOM 809 N N . GLU A 1 110 ? 2.049 7.302 -22.009 1.00 92.38 110 GLU A N 1
ATOM 810 C CA . GLU A 1 110 ? 2.868 8.252 -22.776 1.00 92.38 110 GLU A CA 1
ATOM 811 C C . GLU A 1 110 ? 3.475 9.336 -21.874 1.00 92.38 110 GLU A C 1
ATOM 813 O O . GLU A 1 110 ? 4.618 9.742 -22.069 1.00 92.38 110 GLU A O 1
ATOM 818 N N . TRP A 1 111 ? 2.753 9.737 -20.824 1.00 87.19 111 TRP A N 1
ATOM 819 C CA . TRP A 1 111 ? 3.251 10.685 -19.830 1.00 87.19 111 TRP A CA 1
ATOM 820 C C . TRP A 1 111 ? 4.489 10.148 -19.096 1.00 87.19 111 TRP A C 1
ATOM 822 O O . TRP A 1 111 ? 5.499 10.851 -19.013 1.00 87.19 111 TRP A O 1
ATOM 832 N N . VAL A 1 112 ? 4.463 8.890 -18.632 1.00 88.25 112 VAL A N 1
ATOM 833 C CA . VAL A 1 112 ? 5.629 8.257 -17.987 1.00 88.25 112 VAL A CA 1
ATOM 834 C C . VAL A 1 112 ? 6.792 8.142 -18.974 1.00 88.25 112 VAL A C 1
ATOM 836 O O . VAL A 1 112 ? 7.914 8.513 -18.631 1.00 88.25 112 VAL A O 1
ATOM 839 N N . LYS A 1 113 ? 6.539 7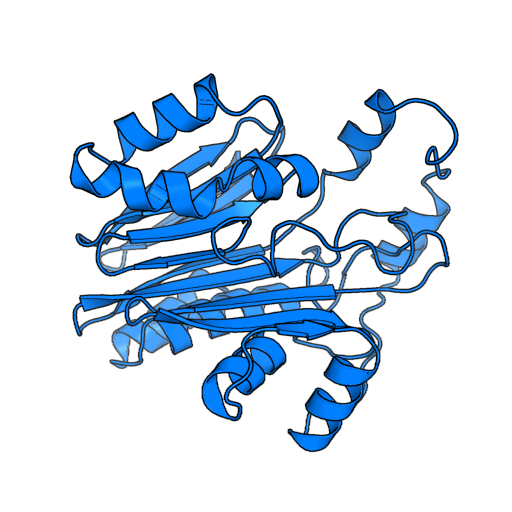.708 -20.220 1.00 90.50 113 LYS A N 1
ATOM 840 C CA . LYS A 1 113 ? 7.568 7.637 -21.278 1.00 90.50 113 LYS A CA 1
ATOM 841 C C . LYS A 1 113 ? 8.226 8.991 -21.526 1.00 90.50 113 LYS A C 1
ATOM 843 O O . LYS A 1 113 ? 9.448 9.068 -21.660 1.00 90.50 113 LYS A O 1
ATOM 848 N N . GLN A 1 114 ? 7.436 10.059 -21.597 1.00 88.38 114 GLN A N 1
ATOM 849 C CA . GLN A 1 114 ? 7.948 11.411 -21.782 1.00 88.38 114 GLN A CA 1
ATOM 850 C C . GLN A 1 114 ? 8.800 11.840 -20.582 1.00 88.38 114 GLN A C 1
ATOM 852 O O . GLN A 1 114 ? 9.925 12.300 -20.773 1.00 88.38 114 GLN A O 1
ATOM 857 N N . LYS A 1 115 ? 8.329 11.611 -19.349 1.00 83.38 115 LYS A N 1
ATOM 858 C CA . LYS A 1 115 ? 9.089 11.919 -18.126 1.00 83.38 115 LYS A CA 1
ATOM 859 C C . LYS A 1 115 ? 10.409 11.163 -18.037 1.00 83.38 115 LYS A C 1
ATOM 861 O O . LYS A 1 115 ? 11.417 11.756 -17.651 1.00 83.38 115 LYS A O 1
ATOM 866 N N . PHE A 1 116 ? 10.415 9.892 -18.424 1.00 85.12 116 PHE A N 1
ATOM 867 C CA . PHE A 1 116 ? 11.619 9.069 -18.479 1.00 85.12 116 PHE A CA 1
ATOM 868 C C . PHE A 1 116 ? 12.646 9.612 -19.487 1.00 85.12 116 PHE A C 1
ATOM 870 O O . PHE A 1 116 ? 13.839 9.603 -19.207 1.00 85.12 116 PHE A O 1
ATOM 877 N N . LYS A 1 117 ? 12.200 10.147 -20.634 1.00 86.06 117 LYS A N 1
ATOM 878 C CA . LYS A 1 117 ? 13.081 10.763 -21.648 1.00 86.06 117 LYS A CA 1
ATOM 879 C C . LYS A 1 117 ? 13.591 12.152 -21.252 1.00 86.06 117 LYS A C 1
ATOM 881 O O . LYS A 1 117 ? 14.729 12.493 -21.562 1.00 86.06 117 LYS A O 1
ATOM 886 N N . GLU A 1 118 ? 12.744 12.970 -20.624 1.00 80.62 118 GLU A N 1
ATOM 887 C CA . GLU A 1 118 ? 13.078 14.342 -20.210 1.00 80.62 118 GLU A CA 1
ATOM 888 C C . GLU A 1 118 ? 14.135 14.367 -19.103 1.00 80.62 118 GLU A C 1
ATOM 890 O O . GLU A 1 118 ? 15.007 15.240 -19.083 1.00 80.62 118 GLU A O 1
ATOM 895 N N . LYS A 1 119 ? 14.068 13.410 -18.173 1.00 70.25 119 LYS A N 1
ATOM 896 C CA . LYS A 1 119 ? 15.036 13.303 -17.087 1.00 70.25 11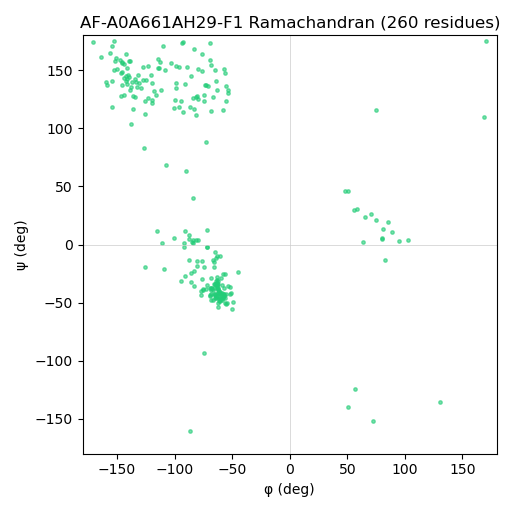9 LYS A CA 1
ATOM 897 C C . LYS A 1 119 ? 16.273 12.537 -17.563 1.00 70.25 119 LYS A C 1
ATOM 899 O O . LYS A 1 119 ? 16.188 11.410 -18.033 1.00 70.25 119 LYS A O 1
ATOM 904 N N . LYS A 1 120 ? 17.460 13.126 -17.399 1.00 62.31 120 LYS A N 1
ATOM 905 C CA . LYS A 1 120 ? 18.721 12.381 -17.530 1.00 62.31 120 LYS A CA 1
ATOM 906 C C . LYS A 1 120 ? 18.948 11.608 -16.234 1.00 62.31 120 LYS A C 1
ATOM 908 O O . LYS A 1 120 ? 18.945 12.219 -15.170 1.00 62.31 120 LYS A O 1
ATOM 913 N N . SER A 1 121 ? 19.142 10.292 -16.316 1.00 58.34 121 SER A N 1
ATOM 914 C CA . SER A 1 121 ? 19.460 9.480 -15.137 1.00 58.34 121 SER A CA 1
ATOM 915 C C . SER A 1 121 ? 20.744 9.991 -14.470 1.00 58.34 121 SER A C 1
ATOM 917 O O . SER A 1 121 ? 21.823 9.955 -15.064 1.00 58.34 121 SER A O 1
AT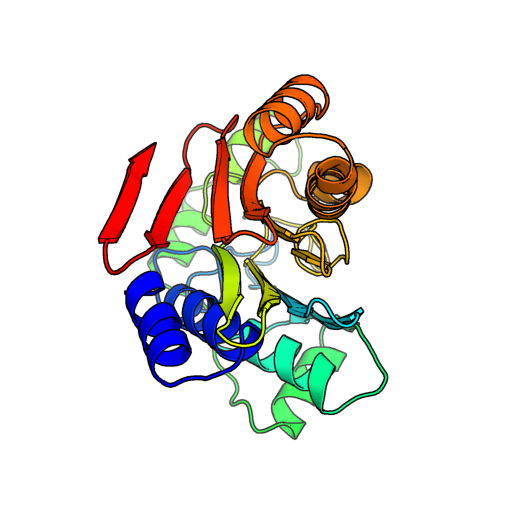OM 919 N N . SER A 1 122 ? 20.622 10.476 -13.233 1.00 52.03 122 SER A N 1
ATOM 920 C CA . SER A 1 122 ? 21.732 10.870 -12.357 1.00 52.03 122 SER A CA 1
ATOM 921 C C . SER A 1 122 ? 22.213 9.717 -11.474 1.00 52.03 122 SER A C 1
ATOM 923 O O . SER A 1 122 ? 23.017 9.929 -10.565 1.00 52.03 122 SER A O 1
ATOM 925 N N . TYR A 1 123 ? 21.771 8.476 -11.739 1.00 49.34 123 TYR A N 1
ATOM 926 C CA . TYR A 1 123 ? 22.088 7.320 -10.890 1.00 49.34 123 TYR A CA 1
ATOM 927 C C . TYR A 1 123 ? 23.608 7.123 -10.716 1.00 49.34 123 TYR A C 1
ATOM 929 O O . TYR A 1 123 ? 24.073 6.677 -9.670 1.00 49.34 123 TYR A O 1
ATOM 937 N N . TYR A 1 124 ? 24.403 7.608 -11.678 1.00 53.19 124 TYR A N 1
ATOM 938 C CA . TYR A 1 124 ? 25.839 7.836 -11.519 1.00 53.19 124 TYR A CA 1
ATOM 939 C C . TYR A 1 124 ? 26.199 9.329 -11.419 1.00 53.19 124 TYR A C 1
ATOM 941 O O . TYR A 1 124 ? 26.845 9.856 -12.325 1.00 53.19 124 TYR A O 1
ATOM 949 N N . LYS A 1 125 ? 25.810 10.010 -10.326 1.00 47.94 125 LYS A N 1
ATOM 950 C CA . LYS A 1 125 ? 26.580 11.030 -9.568 1.00 47.94 125 LYS A CA 1
ATOM 951 C C . LYS A 1 125 ? 25.679 11.779 -8.558 1.00 47.94 125 LYS A C 1
ATOM 953 O O . LYS A 1 125 ? 24.931 12.665 -8.925 1.00 47.94 125 LYS A O 1
ATOM 958 N N . LYS A 1 126 ? 25.919 11.508 -7.263 1.00 52.19 126 LYS A N 1
ATOM 959 C CA . LYS A 1 126 ? 25.477 12.233 -6.041 1.00 52.19 126 LYS A CA 1
ATOM 960 C C . LYS A 1 126 ? 24.000 12.072 -5.611 1.00 52.19 126 LYS A C 1
ATOM 962 O O . LYS A 1 126 ? 23.080 12.618 -6.201 1.00 52.19 126 LYS A O 1
ATOM 967 N N . LEU A 1 127 ? 23.831 11.466 -4.427 1.00 50.53 127 LEU A N 1
ATOM 968 C CA . LEU A 1 127 ? 22.588 11.247 -3.654 1.00 50.53 127 LEU A CA 1
ATOM 969 C C . LEU A 1 127 ? 21.627 12.449 -3.529 1.00 50.53 127 LEU A C 1
ATOM 971 O O . LEU A 1 127 ? 20.439 12.247 -3.307 1.00 50.53 127 LEU A O 1
ATOM 975 N N . LYS A 1 128 ? 22.105 13.695 -3.659 1.00 48.53 128 LYS A N 1
ATOM 976 C CA . LYS A 1 128 ? 21.249 14.891 -3.552 1.00 48.53 128 LYS A CA 1
ATOM 977 C C . LYS A 1 128 ? 20.254 15.029 -4.709 1.00 48.53 128 LYS A C 1
ATOM 979 O O . LYS A 1 128 ? 19.174 15.557 -4.485 1.00 48.53 128 LYS A O 1
ATOM 984 N N . GLU A 1 129 ? 20.581 14.527 -5.899 1.00 49.94 129 GLU A N 1
ATOM 985 C CA . GLU A 1 129 ? 19.702 14.605 -7.079 1.00 49.94 129 GLU A CA 1
ATOM 986 C C . GLU A 1 129 ? 18.607 13.524 -7.068 1.00 49.94 129 GLU A C 1
ATOM 988 O O . GLU A 1 129 ? 17.573 13.683 -7.712 1.00 49.94 129 GLU A O 1
ATOM 993 N N . LEU A 1 130 ? 18.775 12.457 -6.270 1.00 51.28 130 LEU A N 1
ATOM 994 C CA . LEU A 1 130 ? 17.722 11.461 -6.051 1.00 51.28 130 LEU A CA 1
ATOM 995 C C . LEU A 1 130 ? 16.491 12.082 -5.375 1.00 51.28 130 LEU A C 1
ATOM 997 O O . LEU A 1 130 ? 15.380 11.684 -5.699 1.00 51.28 130 LEU A O 1
ATOM 1001 N N . ALA A 1 131 ? 16.669 13.084 -4.500 1.00 49.03 131 ALA A N 1
ATOM 1002 C CA . ALA A 1 131 ? 15.594 13.762 -3.761 1.00 49.03 131 ALA A CA 1
ATOM 1003 C C . ALA A 1 131 ? 14.466 14.304 -4.671 1.00 49.03 131 ALA A C 1
ATOM 1005 O O . ALA A 1 131 ? 13.295 14.223 -4.308 1.00 49.03 131 ALA A O 1
ATOM 1006 N N . GLU A 1 132 ? 14.806 14.791 -5.870 1.00 49.84 132 GLU A N 1
ATOM 1007 C CA . GLU A 1 132 ? 13.859 15.332 -6.862 1.00 49.84 132 GLU A CA 1
ATOM 1008 C C . GLU A 1 132 ? 13.142 14.237 -7.684 1.00 49.84 132 GLU A C 1
ATOM 1010 O O . GLU A 1 132 ? 12.147 14.495 -8.370 1.00 49.84 132 GLU A O 1
ATOM 1015 N N . LEU A 1 133 ? 13.634 12.993 -7.638 1.00 52.84 133 LEU A N 1
ATOM 1016 C CA . LEU A 1 133 ? 13.001 11.829 -8.269 1.00 52.84 133 LEU A CA 1
ATOM 1017 C C . LEU A 1 133 ? 11.899 11.217 -7.392 1.00 52.84 133 LEU A C 1
ATOM 1019 O O . LEU A 1 133 ? 10.984 10.611 -7.943 1.00 52.84 133 LEU A O 1
ATOM 1023 N N . TYR A 1 134 ? 11.931 11.436 -6.070 1.00 51.75 134 TYR A N 1
ATOM 1024 C CA . TYR A 1 134 ? 10.910 10.964 -5.115 1.00 51.75 134 TYR A CA 1
ATOM 1025 C C . TYR A 1 134 ? 9.569 11.716 -5.211 1.00 51.75 134 TYR A C 1
ATOM 1027 O O . TYR A 1 134 ? 8.632 11.390 -4.489 1.00 51.75 134 TYR A O 1
ATOM 1035 N N . GLY A 1 135 ? 9.461 12.724 -6.084 1.00 50.22 135 GLY A N 1
ATOM 1036 C CA . GLY A 1 135 ? 8.318 13.640 -6.166 1.00 50.22 135 GLY A CA 1
ATOM 1037 C C . GLY A 1 135 ? 7.009 13.072 -6.726 1.00 50.22 135 GLY A C 1
ATOM 1038 O O . GLY A 1 135 ? 6.119 13.858 -7.028 1.00 50.22 135 GLY A O 1
ATOM 1039 N N . PHE A 1 136 ? 6.857 11.753 -6.890 1.00 54.34 136 PHE A N 1
ATOM 1040 C CA . PHE A 1 136 ? 5.629 11.173 -7.440 1.00 54.34 136 PHE A CA 1
ATOM 1041 C C . PHE A 1 136 ? 5.198 9.904 -6.686 1.00 54.34 136 PHE A C 1
ATOM 1043 O O . PHE A 1 136 ? 5.741 8.826 -6.896 1.00 54.34 136 PHE A O 1
ATOM 1050 N N . GLY A 1 137 ? 4.173 10.040 -5.840 1.00 70.88 137 GLY A N 1
ATOM 1051 C CA . GLY A 1 137 ? 2.911 9.333 -6.080 1.00 70.88 137 GLY A CA 1
ATOM 1052 C C . GLY A 1 137 ? 2.727 7.892 -5.600 1.00 70.88 137 GLY A C 1
ATOM 1053 O O . GLY A 1 137 ? 1.820 7.262 -6.136 1.00 70.88 137 GLY A O 1
ATOM 1054 N N . THR A 1 138 ? 3.502 7.366 -4.640 1.00 88.44 138 THR A N 1
ATOM 1055 C CA . THR A 1 138 ? 3.060 6.159 -3.902 1.00 88.44 138 THR A CA 1
ATOM 1056 C C . THR A 1 138 ? 1.687 6.434 -3.303 1.00 88.44 138 THR A C 1
ATOM 1058 O O . THR A 1 138 ? 1.455 7.510 -2.740 1.00 88.44 138 THR A O 1
ATOM 1061 N N . VAL A 1 139 ? 0.787 5.465 -3.421 1.00 95.81 139 VAL A N 1
ATOM 1062 C CA . VAL A 1 139 ? -0.595 5.586 -2.963 1.00 95.81 139 VAL A CA 1
ATOM 1063 C C . VAL A 1 139 ? -0.853 4.638 -1.809 1.00 95.81 139 VAL A C 1
ATOM 1065 O O . VAL A 1 139 ? -0.244 3.573 -1.714 1.00 95.81 139 VAL A O 1
ATOM 1068 N N . GLY A 1 140 ? -1.791 5.007 -0.946 1.00 97.62 140 GLY A N 1
ATOM 1069 C CA . GLY A 1 140 ? -2.111 4.199 0.214 1.00 97.62 140 GLY A CA 1
ATOM 1070 C C . GLY A 1 140 ? -3.439 4.555 0.855 1.00 97.62 140 GLY A C 1
ATOM 1071 O O . GLY A 1 140 ? -3.999 5.628 0.623 1.00 97.62 140 GLY A O 1
ATOM 1072 N N . ALA A 1 141 ? -3.953 3.628 1.652 1.00 98.62 141 ALA A N 1
ATOM 1073 C CA . ALA A 1 141 ? -5.206 3.773 2.373 1.00 98.62 141 ALA A CA 1
ATOM 1074 C C . ALA A 1 141 ? -5.142 3.067 3.731 1.00 98.62 141 ALA A C 1
ATOM 1076 O O . ALA A 1 141 ? -4.505 2.024 3.874 1.00 98.62 141 ALA A O 1
ATOM 1077 N N . ALA A 1 142 ? -5.858 3.622 4.707 1.00 98.69 142 ALA A N 1
ATOM 1078 C CA . ALA A 1 142 ? -6.139 3.000 5.994 1.00 98.69 142 ALA A CA 1
ATOM 1079 C C . ALA A 1 142 ? -7.643 3.109 6.275 1.00 98.69 142 ALA A C 1
ATOM 1081 O O . ALA A 1 142 ? -8.248 4.146 5.990 1.00 98.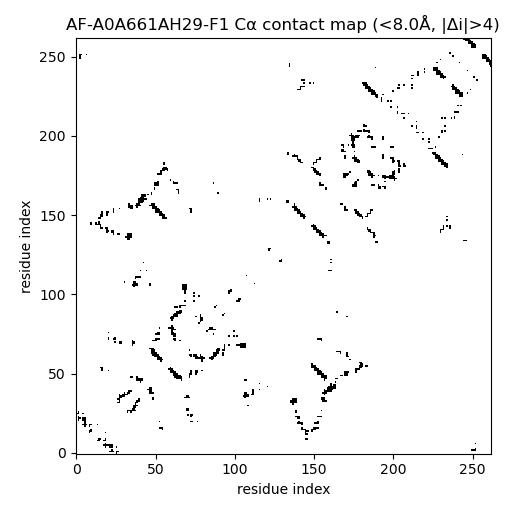69 142 ALA A O 1
ATOM 1082 N N . ALA A 1 143 ? -8.253 2.053 6.811 1.00 98.75 143 ALA A N 1
ATOM 1083 C CA . ALA A 1 143 ? -9.686 2.019 7.094 1.00 98.75 143 ALA A CA 1
ATOM 1084 C C . ALA A 1 143 ? -9.991 1.301 8.409 1.00 98.75 143 ALA A C 1
ATOM 1086 O O . ALA A 1 143 ? -9.259 0.400 8.811 1.00 98.75 143 ALA A O 1
ATOM 1087 N N . LEU A 1 144 ? -11.100 1.704 9.032 1.00 98.69 144 LEU A N 1
ATOM 1088 C CA . LEU A 1 144 ? -11.736 1.067 10.182 1.00 98.69 144 LEU A CA 1
ATOM 1089 C C . LEU A 1 144 ? -13.148 0.660 9.750 1.00 98.69 144 LEU A C 1
ATOM 1091 O O . LEU A 1 144 ? -13.900 1.512 9.270 1.00 98.69 144 LEU A O 1
ATOM 1095 N N . ASP A 1 145 ? -13.496 -0.616 9.894 1.00 98.12 145 ASP A N 1
ATOM 1096 C CA . ASP A 1 145 ? -14.830 -1.114 9.552 1.00 98.12 145 ASP A CA 1
ATOM 1097 C C . ASP A 1 145 ? -15.809 -1.115 10.732 1.00 98.12 145 ASP A C 1
ATOM 1099 O O . ASP A 1 145 ? -15.465 -0.819 11.878 1.00 98.12 145 ASP A O 1
ATOM 1103 N N . VAL A 1 146 ? -17.069 -1.445 10.436 1.00 96.25 146 VAL A N 1
ATOM 1104 C CA . VAL A 1 146 ? -18.165 -1.492 11.419 1.00 96.25 146 VAL A CA 1
ATOM 1105 C C . VAL A 1 146 ? -17.993 -2.589 12.474 1.00 96.25 146 VAL A C 1
ATOM 1107 O O . VAL A 1 146 ? -18.676 -2.563 13.496 1.00 96.25 146 VAL A O 1
ATOM 1110 N N . HIS A 1 147 ? -17.092 -3.545 12.245 1.00 96.69 147 HIS A N 1
ATOM 1111 C CA . HIS A 1 147 ? -16.753 -4.607 13.188 1.00 96.69 147 HIS A CA 1
ATOM 1112 C C . HIS A 1 147 ? -15.576 -4.222 14.095 1.00 96.69 147 HIS A C 1
ATOM 1114 O O . HIS A 1 147 ? -15.215 -4.990 14.985 1.00 96.69 147 HIS A O 1
ATOM 1120 N N . GLY A 1 148 ? -14.998 -3.034 13.897 1.00 97.62 148 GLY A N 1
ATOM 1121 C CA . GLY A 1 148 ? -13.843 -2.555 14.646 1.00 97.62 148 GLY A CA 1
ATOM 1122 C C . GLY A 1 148 ? -12.509 -3.101 14.136 1.00 97.62 148 GLY A C 1
ATOM 1123 O O . GLY A 1 148 ? -11.505 -2.957 14.834 1.00 97.62 148 GLY A O 1
ATOM 1124 N N . ASN A 1 149 ? -12.470 -3.716 12.948 1.00 98.56 149 ASN A N 1
ATOM 1125 C CA . ASN A 1 149 ? -11.216 -4.163 12.346 1.00 98.56 149 ASN A CA 1
ATOM 1126 C C . ASN A 1 149 ? -10.563 -3.025 11.567 1.00 98.56 149 ASN A C 1
ATOM 1128 O O . ASN A 1 149 ? -11.234 -2.216 10.922 1.00 98.56 149 ASN A O 1
ATOM 1132 N N . LEU A 1 150 ? -9.235 -3.005 11.595 1.00 98.81 150 LEU A N 1
ATOM 1133 C CA . LEU A 1 150 ? -8.416 -2.053 10.860 1.00 98.81 150 LEU A CA 1
ATOM 1134 C C . LEU A 1 150 ? -7.704 -2.753 9.706 1.00 98.81 150 LEU A C 1
ATOM 1136 O O . LEU A 1 150 ? -7.355 -3.931 9.789 1.00 98.81 150 LEU A O 1
ATOM 1140 N N . ALA A 1 151 ? -7.442 -2.009 8.641 1.00 98.94 151 ALA A N 1
ATOM 1141 C CA . ALA A 1 151 ? -6.596 -2.470 7.551 1.00 98.94 151 ALA A CA 1
ATOM 1142 C C . ALA A 1 151 ? -5.795 -1.317 6.953 1.00 98.94 151 ALA A C 1
ATOM 1144 O O . ALA A 1 151 ? -6.206 -0.156 7.032 1.00 98.94 151 ALA A O 1
ATOM 1145 N N . ALA A 1 152 ? -4.673 -1.663 6.330 1.00 98.94 152 ALA A N 1
ATOM 1146 C CA . ALA A 1 152 ? -3.862 -0.764 5.523 1.00 98.94 152 ALA A CA 1
ATOM 1147 C C . ALA A 1 152 ? -3.518 -1.421 4.185 1.00 98.94 152 ALA A C 1
ATOM 1149 O O . ALA A 1 152 ? -3.306 -2.633 4.125 1.00 98.94 152 ALA A O 1
ATOM 1150 N N . ALA A 1 153 ? -3.425 -0.618 3.130 1.00 98.94 153 ALA A N 1
ATOM 1151 C CA . ALA A 1 153 ? -2.866 -1.036 1.852 1.00 98.94 153 ALA A CA 1
ATOM 1152 C C . ALA A 1 153 ? -2.018 0.083 1.247 1.00 98.94 153 ALA A C 1
ATOM 1154 O O . ALA A 1 153 ? -2.357 1.258 1.391 1.00 98.94 153 ALA A O 1
ATOM 1155 N N . THR A 1 154 ? -0.948 -0.292 0.550 1.00 98.81 154 THR A N 1
ATOM 1156 C CA . THR A 1 154 ? -0.017 0.635 -0.112 1.00 98.81 154 THR A CA 1
ATOM 1157 C C . THR A 1 154 ? 0.406 0.042 -1.455 1.00 98.81 154 THR A C 1
ATOM 1159 O O . THR A 1 154 ? 0.575 -1.174 -1.554 1.00 98.81 154 THR A O 1
ATOM 1162 N N . SER A 1 155 ? 0.569 0.875 -2.484 1.00 98.62 155 SER A N 1
ATOM 1163 C CA . SER A 1 155 ? 1.015 0.468 -3.825 1.00 98.62 155 SER A CA 1
ATOM 1164 C C . SER A 1 155 ? 1.910 1.536 -4.453 1.00 98.62 155 SER A C 1
ATOM 1166 O O . SER A 1 155 ? 1.702 2.736 -4.243 1.00 98.62 155 SER A O 1
ATOM 1168 N N . THR A 1 156 ? 2.927 1.112 -5.203 1.00 97.38 156 THR A N 1
ATOM 1169 C CA . THR A 1 156 ? 3.908 2.008 -5.822 1.00 97.38 156 THR A CA 1
ATOM 1170 C C . THR A 1 156 ? 4.529 1.420 -7.091 1.00 97.38 156 THR A C 1
ATOM 1172 O O . THR A 1 156 ? 4.696 0.209 -7.212 1.00 97.38 156 THR A O 1
ATOM 1175 N N . GLY A 1 157 ? 4.925 2.283 -8.028 1.00 95.44 157 GLY A N 1
ATOM 1176 C CA . GLY A 1 157 ? 5.880 1.971 -9.102 1.00 95.44 157 GLY A CA 1
ATOM 1177 C C . GLY A 1 157 ? 7.345 2.195 -8.719 1.00 95.44 157 GLY A C 1
ATOM 1178 O O . GLY A 1 157 ? 8.218 2.204 -9.579 1.00 95.44 157 GLY A O 1
ATOM 1179 N N . GLY A 1 158 ? 7.630 2.470 -7.445 1.00 92.31 158 GLY A N 1
ATOM 1180 C CA . GLY A 1 158 ? 8.982 2.734 -6.975 1.00 92.31 158 GLY A CA 1
ATOM 1181 C C . GLY A 1 158 ? 9.517 4.096 -7.426 1.00 92.31 158 GLY A C 1
ATOM 1182 O O . GLY A 1 158 ? 8.778 5.068 -7.583 1.00 92.31 158 GLY A O 1
ATOM 1183 N N . LEU A 1 159 ? 10.839 4.193 -7.573 1.00 88.75 159 LEU A N 1
ATOM 1184 C CA . LEU A 1 159 ? 11.517 5.438 -7.942 1.00 88.75 159 LEU A CA 1
ATOM 1185 C C . LEU A 1 159 ? 11.834 5.452 -9.426 1.00 88.75 159 LEU A C 1
ATOM 1187 O O . LEU A 1 159 ? 12.427 4.507 -9.930 1.00 88.75 159 LEU A O 1
ATOM 1191 N N . MET A 1 160 ? 11.567 6.561 -10.110 1.00 87.31 160 MET A N 1
ATOM 1192 C CA . MET A 1 160 ? 12.045 6.719 -11.484 1.00 87.31 160 MET A CA 1
ATOM 1193 C C . MET A 1 160 ? 13.567 6.482 -11.550 1.00 87.31 160 MET A C 1
ATOM 1195 O O . MET A 1 160 ? 14.318 7.072 -10.771 1.00 87.31 160 MET A O 1
ATOM 1199 N N . PHE A 1 161 ? 14.007 5.645 -12.492 1.00 88.12 161 PHE A N 1
ATOM 1200 C CA . PHE A 1 161 ? 15.382 5.158 -12.662 1.00 88.12 161 PHE A CA 1
ATOM 1201 C C . PHE A 1 161 ? 15.916 4.263 -11.534 1.00 88.12 161 PHE A C 1
ATOM 1203 O O . PHE A 1 161 ? 17.134 4.163 -11.366 1.00 88.12 161 PHE A O 1
ATOM 1210 N N . HIS A 1 162 ? 15.048 3.603 -10.763 1.00 87.62 162 HIS A N 1
ATOM 1211 C CA . HIS A 1 162 ? 15.490 2.576 -9.820 1.00 87.62 162 HIS A CA 1
ATOM 1212 C C . HIS A 1 162 ? 16.279 1.467 -10.542 1.00 87.62 162 HIS A C 1
ATOM 1214 O O . HIS A 1 162 ? 16.060 1.190 -11.725 1.00 87.62 162 HIS A O 1
ATOM 1220 N N . LEU A 1 163 ? 17.208 0.817 -9.834 1.00 91.06 163 LEU A N 1
ATOM 1221 C CA . LEU A 1 163 ? 17.842 -0.396 -10.354 1.00 91.06 163 LEU A CA 1
ATOM 1222 C C . LEU A 1 163 ? 16.782 -1.496 -10.507 1.00 91.06 163 LEU A C 1
ATOM 1224 O O . LEU A 1 163 ? 15.933 -1.612 -9.618 1.00 91.06 163 LEU A O 1
ATOM 1228 N N . PRO A 1 164 ? 16.831 -2.312 -11.571 1.00 93.00 164 PRO A N 1
ATOM 1229 C CA . PRO A 1 164 ? 15.972 -3.486 -11.679 1.00 93.00 164 PRO A CA 1
ATOM 1230 C C . PRO A 1 164 ? 16.109 -4.385 -10.444 1.00 93.00 164 PRO A C 1
ATOM 1232 O O . PRO A 1 164 ? 17.222 -4.654 -9.981 1.00 93.00 164 PRO A O 1
ATOM 1235 N N . GLY A 1 165 ? 14.980 -4.809 -9.888 1.00 95.00 165 GLY A N 1
ATOM 1236 C CA . GLY A 1 165 ? 14.896 -5.588 -8.654 1.00 95.00 165 GLY A CA 1
ATOM 1237 C C . GLY A 1 165 ? 15.024 -4.776 -7.360 1.00 95.00 165 GLY A C 1
ATOM 1238 O O . GLY A 1 165 ? 15.056 -5.370 -6.282 1.00 95.00 165 GLY A O 1
ATOM 1239 N N . ARG A 1 166 ? 15.103 -3.437 -7.416 1.00 95.75 166 ARG A N 1
ATOM 1240 C CA . ARG A 1 166 ? 15.029 -2.593 -6.212 1.00 95.75 166 ARG A CA 1
ATOM 1241 C C . ARG A 1 166 ? 13.632 -2.696 -5.611 1.00 95.75 166 ARG A C 1
ATOM 1243 O O . ARG A 1 166 ? 12.655 -2.375 -6.273 1.00 95.75 166 ARG A O 1
ATOM 1250 N N . VAL A 1 167 ? 13.568 -3.013 -4.321 1.00 97.62 167 VAL A N 1
ATOM 1251 C CA . VAL A 1 167 ? 12.320 -3.078 -3.550 1.00 97.62 167 VAL A CA 1
ATOM 1252 C C . VAL A 1 167 ? 12.284 -1.951 -2.522 1.00 97.62 167 VAL A C 1
ATOM 1254 O O . VAL A 1 167 ? 13.279 -1.703 -1.836 1.00 97.62 167 VAL A O 1
ATOM 1257 N N . GLY A 1 168 ? 11.157 -1.239 -2.453 1.00 95.31 168 GLY A N 1
ATOM 1258 C CA . GLY A 1 168 ? 10.944 -0.150 -1.499 1.00 95.31 168 GLY A CA 1
ATOM 1259 C C . GLY A 1 168 ? 10.417 -0.609 -0.136 1.00 95.31 168 GLY A C 1
ATOM 1260 O O . GLY A 1 168 ? 10.498 -1.770 0.247 1.00 95.31 168 GLY A O 1
ATOM 1261 N N . ASP A 1 169 ? 9.836 0.331 0.603 1.00 97.50 169 ASP A N 1
ATOM 1262 C CA . ASP A 1 169 ? 9.174 0.110 1.892 1.00 97.50 169 ASP A CA 1
ATOM 1263 C C . ASP A 1 169 ? 7.791 -0.538 1.767 1.00 97.50 169 ASP A C 1
ATOM 1265 O O . ASP A 1 169 ? 7.366 -1.258 2.670 1.00 97.50 169 ASP A O 1
ATOM 1269 N N . THR A 1 170 ? 7.094 -0.281 0.659 1.00 98.38 170 THR A N 1
ATOM 1270 C CA . THR A 1 170 ? 5.697 -0.674 0.427 1.00 98.38 170 THR A CA 1
ATOM 1271 C C . THR A 1 170 ? 5.398 -2.152 0.729 1.00 98.38 170 THR A C 1
ATOM 1273 O O . THR A 1 170 ? 4.451 -2.395 1.485 1.00 98.38 170 THR A O 1
ATOM 1276 N N . PRO A 1 171 ? 6.176 -3.138 0.229 1.00 98.44 171 PRO A N 1
ATOM 1277 C CA . PRO A 1 171 ? 5.893 -4.554 0.444 1.00 98.44 171 PRO A CA 1
ATOM 1278 C C . PRO A 1 171 ? 6.498 -5.112 1.743 1.00 98.44 171 PRO A C 1
ATOM 1280 O O . PRO A 1 171 ? 6.414 -6.314 1.989 1.00 98.44 171 PRO A O 1
ATOM 1283 N N . ILE A 1 172 ? 7.118 -4.268 2.576 1.00 98.44 172 ILE A N 1
ATOM 1284 C CA . ILE A 1 172 ? 7.767 -4.671 3.827 1.00 98.44 172 ILE A CA 1
ATOM 1285 C C . ILE A 1 172 ? 6.788 -4.442 4.991 1.00 98.44 172 ILE A C 1
ATOM 1287 O O . ILE A 1 172 ? 6.434 -3.287 5.259 1.00 98.44 172 ILE A O 1
ATOM 1291 N N . PRO A 1 173 ? 6.375 -5.494 5.731 1.00 97.38 173 PRO A N 1
ATOM 1292 C CA . PRO A 1 173 ? 5.533 -5.341 6.913 1.00 97.38 173 PRO A CA 1
ATOM 1293 C C . PRO A 1 173 ? 6.167 -4.376 7.917 1.00 97.38 173 PRO A C 1
ATOM 1295 O O . PRO A 1 173 ? 7.306 -4.563 8.342 1.00 97.38 173 PRO A O 1
ATOM 1298 N N . GLY A 1 174 ? 5.441 -3.323 8.289 1.00 97.75 174 GLY A N 1
ATOM 1299 C CA . GLY A 1 174 ? 5.940 -2.319 9.230 1.00 97.75 174 GLY A CA 1
ATOM 1300 C C . GLY A 1 174 ? 6.822 -1.235 8.610 1.00 97.75 174 GLY A C 1
ATOM 1301 O O . GLY A 1 174 ? 7.017 -0.200 9.244 1.00 97.75 174 GLY A O 1
ATOM 1302 N N . GLY A 1 175 ? 7.294 -1.423 7.375 1.00 98.00 175 GLY A N 1
ATOM 1303 C CA . GLY A 1 175 ? 7.921 -0.381 6.566 1.00 98.00 175 GLY A CA 1
ATOM 1304 C C . GLY A 1 175 ? 6.864 0.587 6.041 1.00 98.00 175 GLY A C 1
ATOM 1305 O O . GLY A 1 175 ? 6.496 1.543 6.728 1.00 98.00 175 GLY A O 1
ATOM 1306 N N . GLY A 1 176 ? 6.362 0.321 4.835 1.00 97.31 176 GLY A N 1
ATOM 1307 C CA . GLY A 1 176 ? 5.371 1.156 4.152 1.00 97.31 176 GLY A CA 1
ATOM 1308 C C . GLY A 1 176 ? 3.920 0.847 4.512 1.00 97.31 176 GLY A C 1
ATOM 1309 O O . GLY A 1 176 ? 3.072 1.724 4.404 1.00 97.31 176 GLY A O 1
ATOM 1310 N N . THR A 1 177 ? 3.628 -0.375 4.967 1.00 98.81 177 THR A N 1
ATOM 1311 C CA . THR A 1 177 ? 2.255 -0.836 5.237 1.00 98.81 177 THR A CA 1
ATOM 1312 C C . THR A 1 177 ? 2.188 -1.545 6.579 1.00 98.81 177 THR A C 1
ATOM 1314 O O . THR A 1 177 ? 2.962 -2.475 6.829 1.00 98.81 177 THR A O 1
ATOM 1317 N N . TYR A 1 178 ? 1.268 -1.130 7.452 1.00 98.88 178 TYR A N 1
ATOM 1318 C CA . TYR A 1 178 ? 1.057 -1.822 8.721 1.00 98.88 178 TYR A CA 1
ATOM 1319 C C . TYR A 1 178 ? -0.352 -1.634 9.285 1.00 98.88 178 TYR A C 1
ATOM 1321 O O . TYR A 1 178 ? -0.894 -0.532 9.254 1.00 98.88 178 TYR A O 1
ATOM 1329 N N . ALA A 1 179 ? -0.922 -2.688 9.865 1.00 98.81 179 ALA A N 1
ATOM 1330 C CA . ALA A 1 179 ? -2.180 -2.632 10.600 1.00 98.81 179 ALA A CA 1
ATOM 1331 C C . ALA A 1 179 ? -2.140 -3.543 11.833 1.00 98.81 179 ALA A C 1
ATOM 1333 O O . ALA A 1 179 ? -1.532 -4.609 11.832 1.00 98.81 179 ALA A O 1
ATOM 1334 N N . SER A 1 180 ? -2.801 -3.112 12.903 1.00 98.75 180 SER A N 1
ATOM 1335 C CA . SER A 1 180 ? -3.012 -3.881 14.132 1.00 98.75 180 SER A CA 1
ATOM 1336 C C . SER A 1 180 ? -4.300 -3.404 14.815 1.00 98.75 180 SER A C 1
ATOM 1338 O O . SER A 1 180 ? -4.869 -2.400 14.386 1.00 98.75 180 SER A O 1
ATOM 1340 N N . PRO A 1 181 ? -4.753 -4.024 15.919 1.00 98.62 181 PRO A N 1
ATOM 1341 C CA . PRO A 1 181 ? -5.918 -3.533 16.662 1.00 98.62 181 PRO A CA 1
ATOM 1342 C C . PRO A 1 181 ? -5.735 -2.130 17.276 1.00 98.62 181 PRO A C 1
ATOM 1344 O O . PRO A 1 181 ? -6.683 -1.558 17.806 1.00 98.62 181 PRO A O 1
ATOM 1347 N N . LEU A 1 182 ? -4.516 -1.577 17.256 1.00 98.44 182 LEU A N 1
ATOM 1348 C CA . LEU A 1 182 ? -4.213 -0.233 17.759 1.00 98.44 182 LEU A CA 1
ATOM 1349 C C . LEU A 1 182 ? -4.446 0.858 16.709 1.00 98.44 182 LEU A C 1
ATOM 1351 O O . LEU A 1 182 ? -4.794 1.986 17.060 1.00 98.44 182 LEU A O 1
ATOM 1355 N N . GLY A 1 183 ? -4.234 0.523 15.438 1.00 98.62 183 GLY A N 1
ATOM 1356 C CA . GLY A 1 183 ? -4.262 1.465 14.328 1.00 98.62 183 GLY A CA 1
ATOM 1357 C C . GLY A 1 183 ? -3.762 0.857 13.018 1.00 98.62 183 GLY A C 1
ATOM 1358 O O . GLY A 1 183 ? -3.275 -0.275 12.979 1.00 98.62 183 GLY A O 1
ATOM 1359 N N . ALA A 1 184 ? -3.865 1.638 11.949 1.00 98.88 184 ALA A N 1
ATOM 1360 C CA . ALA A 1 184 ? -3.393 1.306 10.611 1.00 98.88 184 ALA A CA 1
ATOM 1361 C C . ALA A 1 184 ? -2.631 2.485 9.999 1.00 98.88 184 ALA A C 1
ATOM 1363 O O . ALA A 1 184 ? -3.002 3.643 10.196 1.00 98.88 184 ALA A O 1
ATOM 1364 N N . ALA A 1 185 ? -1.568 2.183 9.262 1.00 98.62 185 ALA A N 1
ATOM 1365 C CA . ALA A 1 185 ? -0.667 3.159 8.679 1.00 98.62 185 ALA A CA 1
ATOM 1366 C C . ALA A 1 185 ? -0.233 2.776 7.262 1.00 98.62 185 ALA A C 1
ATOM 1368 O O . ALA A 1 185 ? 0.008 1.603 6.963 1.00 98.62 185 ALA A O 1
ATOM 1369 N N . SER A 1 186 ? -0.090 3.801 6.424 1.00 98.25 186 SER A N 1
ATOM 1370 C CA . SER A 1 186 ? 0.507 3.705 5.094 1.00 98.25 186 SER A CA 1
ATOM 1371 C C . SER A 1 186 ? 1.457 4.880 4.877 1.00 98.25 186 SER A C 1
ATOM 1373 O O . SER A 1 186 ? 1.079 6.035 5.106 1.00 98.25 186 SER A O 1
ATOM 1375 N N . ALA A 1 187 ? 2.693 4.582 4.484 1.00 95.56 187 ALA A N 1
ATOM 1376 C CA . ALA A 1 187 ? 3.759 5.556 4.297 1.00 95.56 187 ALA A CA 1
ATOM 1377 C C . ALA A 1 187 ? 4.169 5.691 2.823 1.00 95.56 187 ALA A C 1
ATOM 1379 O O . ALA A 1 187 ? 3.953 4.809 1.996 1.00 95.56 187 ALA A O 1
ATOM 1380 N N . SER A 1 188 ? 4.751 6.842 2.500 1.00 92.44 188 SER A N 1
ATOM 1381 C CA . SER A 1 188 ? 5.209 7.217 1.165 1.00 92.44 188 SER A CA 1
ATOM 1382 C C . SER A 1 188 ? 6.459 8.090 1.280 1.00 92.44 188 SER A C 1
ATOM 1384 O O . SER A 1 188 ? 6.600 8.849 2.237 1.00 92.44 188 SER A O 1
ATOM 1386 N N . GLY A 1 189 ? 7.382 8.009 0.320 1.00 89.56 189 GLY A N 1
ATOM 1387 C CA . GLY A 1 189 ? 8.589 8.840 0.280 1.00 89.56 189 GLY A CA 1
ATOM 1388 C C . GLY A 1 189 ? 9.867 8.036 0.065 1.00 89.56 189 GLY A C 1
ATOM 1389 O O . GLY A 1 189 ? 9.931 7.176 -0.813 1.00 89.56 189 GLY A O 1
ATOM 1390 N N . HIS A 1 190 ? 10.918 8.341 0.833 1.00 89.75 190 HIS A N 1
ATOM 1391 C CA . HIS A 1 190 ? 12.217 7.677 0.695 1.00 89.75 190 HIS A CA 1
ATOM 1392 C C . HIS A 1 190 ? 12.190 6.237 1.239 1.00 89.75 190 HIS A C 1
ATOM 1394 O O . HIS A 1 190 ? 12.514 5.997 2.406 1.00 89.75 190 HIS A O 1
ATOM 1400 N N . GLY A 1 191 ? 11.828 5.280 0.381 1.00 91.94 191 GLY A N 1
ATOM 1401 C CA . GLY A 1 191 ? 11.547 3.895 0.772 1.00 91.94 191 GLY A CA 1
ATOM 1402 C C . GLY A 1 191 ? 12.632 3.216 1.609 1.00 91.94 191 GLY A C 1
ATOM 1403 O O . GLY A 1 191 ? 12.327 2.626 2.637 1.00 91.94 191 GLY A O 1
ATOM 1404 N N . GLU A 1 192 ? 13.914 3.380 1.287 1.00 93.75 192 GLU A N 1
ATOM 1405 C CA . GLU A 1 192 ? 15.011 2.775 2.058 1.00 93.75 192 GLU A CA 1
ATOM 1406 C C . GLU A 1 192 ? 15.052 3.297 3.506 1.00 93.75 192 GLU A C 1
ATOM 1408 O O . GLU A 1 192 ? 15.359 2.560 4.437 1.00 93.75 192 GLU A O 1
ATOM 1413 N N . CYS A 1 193 ? 14.695 4.566 3.712 1.00 93.12 193 CYS A N 1
ATOM 1414 C CA . CYS A 1 193 ? 14.663 5.172 5.042 1.00 93.12 193 CYS A CA 1
ATOM 1415 C C . CYS A 1 193 ? 13.419 4.721 5.809 1.00 93.12 193 CYS A C 1
ATOM 1417 O O . CYS A 1 193 ? 13.524 4.360 6.980 1.00 93.12 193 CYS A O 1
ATOM 1419 N N . ILE A 1 194 ? 12.262 4.704 5.141 1.00 95.19 194 ILE A N 1
ATOM 1420 C CA . ILE A 1 194 ? 10.990 4.257 5.719 1.00 95.19 194 ILE A CA 1
ATOM 1421 C C . ILE A 1 194 ? 11.096 2.792 6.166 1.00 95.19 194 ILE A C 1
ATOM 1423 O O . ILE A 1 194 ? 10.732 2.467 7.297 1.00 95.19 194 ILE A O 1
ATOM 1427 N N . ALA A 1 195 ? 11.656 1.931 5.312 1.00 96.94 195 ALA A N 1
ATOM 1428 C CA . ALA A 1 195 ? 11.853 0.512 5.576 1.00 96.94 195 ALA A CA 1
ATOM 1429 C C . ALA A 1 195 ? 12.794 0.265 6.761 1.00 96.94 195 ALA A C 1
ATOM 1431 O O . ALA A 1 195 ? 12.414 -0.409 7.715 1.00 96.94 195 ALA A O 1
ATOM 1432 N N . VAL A 1 196 ? 14.002 0.845 6.742 1.00 97.06 196 VAL A N 1
ATOM 1433 C CA . VAL A 1 196 ? 15.008 0.631 7.801 1.00 97.06 196 VAL A CA 1
ATOM 1434 C C . VAL A 1 196 ? 14.538 1.165 9.156 1.00 97.06 196 VAL A C 1
ATOM 1436 O O . VAL A 1 196 ? 14.887 0.599 10.189 1.00 97.06 196 VAL A O 1
ATOM 1439 N N . ASN A 1 197 ? 13.725 2.225 9.171 1.00 97.38 197 ASN A N 1
ATOM 1440 C CA . ASN A 1 197 ? 13.189 2.796 10.406 1.00 97.38 197 ASN A CA 1
ATOM 1441 C C . ASN A 1 197 ? 11.831 2.213 10.826 1.00 97.38 197 ASN A C 1
ATOM 1443 O O . ASN A 1 197 ? 11.298 2.664 11.839 1.00 97.38 197 ASN A O 1
ATOM 1447 N N . LEU A 1 198 ? 11.267 1.248 10.085 1.00 98.06 198 LEU A N 1
ATOM 1448 C CA . LEU A 1 198 ? 9.966 0.626 10.371 1.00 98.06 198 LEU A CA 1
ATOM 1449 C C . LEU A 1 198 ? 8.864 1.660 10.669 1.00 98.06 198 LEU A C 1
ATOM 1451 O O . LEU A 1 198 ? 8.140 1.555 11.663 1.00 98.06 198 LEU A O 1
ATOM 1455 N N . VAL A 1 199 ? 8.782 2.711 9.848 1.00 97.94 199 VAL A N 1
ATOM 1456 C CA . VAL A 1 199 ? 7.984 3.913 10.148 1.00 97.94 199 VAL A CA 1
ATOM 1457 C C . VAL A 1 199 ? 6.517 3.582 10.425 1.00 97.94 199 VAL A C 1
ATOM 1459 O O . VAL A 1 199 ? 5.971 4.065 11.418 1.00 97.94 199 VAL A O 1
ATOM 1462 N N . SER A 1 200 ? 5.883 2.740 9.603 1.00 98.56 200 SER A N 1
ATOM 1463 C CA . SER A 1 200 ? 4.465 2.394 9.776 1.00 98.56 200 SER A CA 1
ATOM 1464 C C . SER A 1 200 ? 4.223 1.560 11.034 1.00 98.56 200 SER A C 1
ATOM 1466 O O . SER A 1 200 ? 3.255 1.804 11.754 1.00 98.56 200 SER A O 1
ATOM 1468 N N . PHE A 1 201 ? 5.121 0.621 11.350 1.00 98.75 201 PHE A N 1
ATOM 1469 C CA . PHE A 1 201 ? 5.057 -0.132 12.605 1.00 98.75 201 PHE A CA 1
ATOM 1470 C C . PHE A 1 201 ? 5.205 0.797 13.809 1.00 98.75 201 PHE A C 1
ATOM 1472 O O . PHE A 1 201 ? 4.359 0.776 14.698 1.00 98.75 201 PHE A O 1
ATOM 1479 N N . ARG A 1 202 ? 6.236 1.653 13.825 1.00 98.31 202 ARG A N 1
ATOM 1480 C CA . ARG A 1 202 ? 6.488 2.591 14.930 1.00 98.31 202 ARG A CA 1
ATOM 1481 C C . ARG A 1 202 ? 5.309 3.535 15.150 1.00 98.31 202 ARG A C 1
ATOM 1483 O O . ARG A 1 202 ? 4.928 3.762 16.294 1.00 98.31 202 ARG A O 1
ATOM 1490 N N . ALA A 1 203 ? 4.710 4.039 14.070 1.00 98.38 203 ALA A N 1
ATOM 1491 C CA . ALA A 1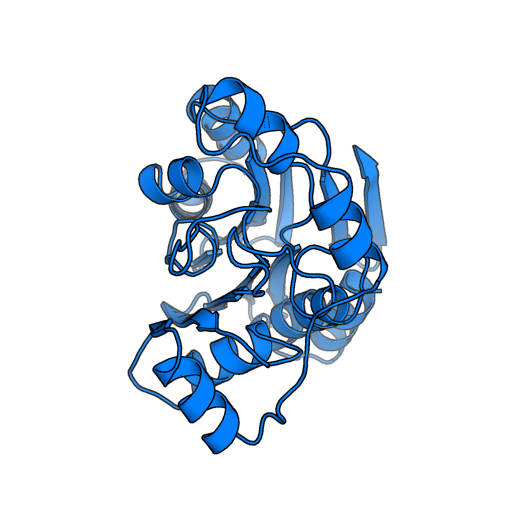 203 ? 3.521 4.881 14.133 1.00 98.38 203 ALA A CA 1
ATOM 1492 C C . ALA A 1 203 ? 2.368 4.189 14.867 1.00 98.38 203 ALA A C 1
ATOM 1494 O O . ALA A 1 203 ? 1.785 4.750 15.792 1.00 98.38 203 ALA A O 1
ATOM 1495 N N . VAL A 1 204 ? 2.060 2.953 14.482 1.00 98.69 204 VAL A N 1
ATOM 1496 C CA . VAL A 1 204 ? 0.952 2.199 15.071 1.00 98.69 204 VAL A CA 1
ATOM 1497 C C . VAL A 1 204 ? 1.281 1.723 16.489 1.00 98.69 204 VAL A C 1
ATOM 1499 O O . VAL A 1 204 ? 0.415 1.766 17.359 1.00 98.69 204 VAL A O 1
ATOM 1502 N N . ASP A 1 205 ? 2.519 1.309 16.760 1.00 98.62 205 ASP A N 1
ATOM 1503 C CA . ASP A 1 205 ? 2.936 0.808 18.074 1.00 98.62 205 ASP A CA 1
ATOM 1504 C C . ASP A 1 205 ? 2.898 1.904 19.151 1.00 98.62 205 ASP A C 1
ATOM 1506 O O . ASP A 1 205 ? 2.413 1.676 20.260 1.00 98.62 205 ASP A O 1
ATOM 1510 N N . MET A 1 206 ? 3.297 3.135 18.811 1.00 98.50 206 MET A N 1
ATOM 1511 C CA . MET A 1 206 ? 3.246 4.269 19.742 1.00 98.50 206 MET A CA 1
ATOM 1512 C C . MET A 1 206 ? 1.815 4.676 20.140 1.00 98.50 206 MET A C 1
ATOM 1514 O O . MET A 1 206 ? 1.640 5.296 21.193 1.00 98.50 206 MET A O 1
ATOM 1518 N N . LEU A 1 207 ? 0.783 4.291 19.372 1.00 98.44 207 LEU A N 1
ATOM 1519 C CA . LEU A 1 207 ? -0.625 4.514 19.742 1.00 98.44 207 LEU A CA 1
ATOM 1520 C C . LEU A 1 207 ? -1.045 3.748 21.009 1.00 98.44 207 LEU A C 1
ATOM 1522 O O . LEU A 1 207 ? -2.105 4.033 21.567 1.00 98.44 207 LEU A O 1
ATOM 1526 N N . LYS A 1 208 ? -0.226 2.802 21.497 1.00 97.50 208 LYS A N 1
ATOM 1527 C CA . LYS A 1 208 ? -0.420 2.166 22.813 1.00 97.50 208 LYS A CA 1
ATOM 1528 C C . LYS A 1 208 ? -0.443 3.184 23.949 1.00 97.50 208 LYS A C 1
ATOM 1530 O O . LYS A 1 208 ? -1.196 3.011 24.902 1.00 97.50 208 LYS A O 1
ATOM 1535 N N . GLU A 1 209 ? 0.388 4.217 23.848 1.00 97.44 209 GLU A N 1
ATOM 1536 C CA . GLU A 1 209 ? 0.669 5.132 24.958 1.00 97.44 209 GLU A CA 1
ATOM 1537 C C . GLU A 1 209 ? 0.425 6.599 24.614 1.00 97.44 209 GLU A C 1
ATOM 1539 O O . GLU A 1 209 ? 0.320 7.432 25.515 1.00 97.44 209 GLU A O 1
ATOM 1544 N N . LYS A 1 210 ? 0.378 6.944 23.324 1.00 97.38 210 LYS A N 1
ATOM 1545 C CA . LYS A 1 210 ? 0.385 8.334 22.870 1.00 97.38 210 LYS A CA 1
ATOM 1546 C C . LYS A 1 210 ? -0.783 8.617 21.931 1.00 97.38 210 LYS A C 1
ATOM 1548 O O . LYS A 1 210 ? -1.106 7.789 21.081 1.00 97.38 210 LYS A O 1
ATOM 1553 N N . PRO A 1 211 ? -1.403 9.804 22.029 1.00 96.69 211 PRO A N 1
ATOM 1554 C CA . PRO A 1 211 ? -2.402 10.225 21.061 1.00 96.69 211 PRO A CA 1
ATOM 1555 C C . PRO A 1 211 ? -1.759 10.483 19.694 1.00 96.69 211 PRO A C 1
ATOM 1557 O O . PRO A 1 211 ? -0.589 10.864 19.597 1.00 96.69 211 PRO A O 1
ATOM 1560 N N . ILE A 1 212 ? -2.563 10.349 18.637 1.00 96.56 212 ILE A N 1
ATOM 1561 C CA . ILE A 1 212 ? -2.109 10.385 17.241 1.00 96.56 212 ILE A CA 1
ATOM 1562 C C . ILE A 1 212 ? -1.230 11.603 16.903 1.00 96.56 212 ILE A C 1
ATOM 1564 O O . ILE A 1 212 ? -0.188 11.457 16.276 1.00 96.56 212 ILE A O 1
ATOM 1568 N N . HIS A 1 213 ? -1.577 12.802 17.384 1.00 95.62 213 HIS A N 1
ATOM 1569 C CA . HIS A 1 213 ? -0.817 14.027 17.106 1.00 95.62 213 HIS A CA 1
ATOM 1570 C C . HIS A 1 213 ? 0.600 14.004 17.701 1.00 95.62 213 HIS A C 1
ATOM 1572 O O . HIS A 1 213 ? 1.527 14.544 17.102 1.00 95.62 213 HIS A O 1
ATOM 1578 N N . GLN A 1 214 ? 0.778 13.372 18.864 1.00 97.19 214 GLN A N 1
ATOM 1579 C CA . GLN A 1 214 ? 2.076 13.280 19.524 1.00 97.19 214 GLN A CA 1
ATOM 1580 C C . GLN A 1 214 ? 2.957 12.232 18.840 1.00 97.19 214 GLN A C 1
ATOM 1582 O O . GLN A 1 214 ? 4.138 12.487 18.624 1.00 97.19 214 GLN A O 1
ATOM 1587 N N . VAL A 1 215 ? 2.374 11.097 18.432 1.00 97.75 215 VAL A N 1
ATOM 1588 C CA . VAL A 1 215 ? 3.052 10.081 17.603 1.00 97.75 215 VAL A CA 1
ATOM 1589 C C . VAL A 1 215 ? 3.596 10.710 16.324 1.00 97.75 215 VAL A C 1
ATOM 1591 O O . VAL A 1 215 ? 4.772 10.577 16.001 1.00 97.75 215 VAL A O 1
ATOM 1594 N N . LEU A 1 216 ? 2.736 11.440 15.620 1.00 95.56 216 LEU A N 1
ATOM 1595 C CA . LEU A 1 216 ? 3.066 12.112 14.372 1.00 95.56 216 LEU A CA 1
ATOM 1596 C C . LEU A 1 216 ? 4.175 13.165 14.552 1.00 95.56 216 LEU A C 1
ATOM 1598 O O . LEU A 1 216 ? 5.078 13.239 13.721 1.00 95.56 216 LEU A O 1
ATOM 1602 N N . GLY A 1 217 ? 4.158 13.928 15.651 1.00 96.06 217 GLY A N 1
ATOM 1603 C CA . GLY A 1 217 ? 5.242 14.854 16.001 1.00 96.06 217 GLY A CA 1
ATOM 1604 C C . GLY A 1 217 ? 6.583 14.147 16.216 1.00 96.06 217 GLY A C 1
ATOM 1605 O O . GLY A 1 217 ? 7.574 14.526 15.602 1.00 96.06 217 GLY A O 1
ATOM 1606 N N . ILE A 1 218 ? 6.593 13.065 17.002 1.00 96.44 218 ILE A N 1
ATOM 1607 C CA . ILE A 1 218 ? 7.802 12.268 17.272 1.00 96.44 218 ILE A CA 1
ATOM 1608 C C . ILE A 1 218 ? 8.395 11.713 15.974 1.00 96.44 218 ILE A C 1
ATOM 1610 O O . ILE A 1 218 ? 9.588 11.861 15.726 1.00 96.44 218 ILE A O 1
ATOM 1614 N N . LEU A 1 219 ? 7.571 11.110 15.111 1.00 95.88 219 LEU A N 1
ATOM 1615 C CA . LEU A 1 219 ? 8.050 10.565 13.837 1.00 95.88 219 LEU A CA 1
ATOM 1616 C C . LEU A 1 219 ? 8.628 11.646 12.924 1.00 95.88 219 LEU A C 1
ATOM 1618 O O . LEU A 1 219 ? 9.630 11.409 12.254 1.00 95.88 219 LEU A O 1
ATOM 1622 N N . LYS A 1 220 ? 8.015 12.832 12.892 1.00 93.81 220 LYS A N 1
ATOM 1623 C CA . LYS A 1 220 ? 8.518 13.951 12.093 1.00 93.81 220 LYS A CA 1
ATOM 1624 C C . LYS A 1 220 ? 9.915 14.396 12.541 1.00 93.81 220 LYS A C 1
ATOM 1626 O O . LYS A 1 220 ? 10.717 14.759 11.682 1.00 93.81 220 LYS A O 1
ATOM 1631 N N . ASP A 1 221 ? 10.177 14.372 13.844 1.00 94.06 221 ASP A N 1
ATOM 1632 C CA . ASP A 1 221 ? 11.435 14.840 14.429 1.00 94.06 221 ASP A CA 1
ATOM 1633 C C . ASP A 1 221 ? 12.541 13.771 14.379 1.00 94.06 221 ASP A C 1
ATOM 1635 O O . ASP A 1 221 ? 13.711 14.098 14.181 1.00 94.06 221 ASP A O 1
ATOM 1639 N N . GLU A 1 222 ? 12.190 12.491 14.539 1.00 94.88 222 GLU A N 1
ATOM 1640 C CA . GLU A 1 222 ? 13.169 11.403 14.658 1.00 94.88 222 GLU A CA 1
ATOM 1641 C C . GLU A 1 222 ? 13.567 10.750 13.328 1.00 94.88 222 GLU A C 1
ATOM 1643 O O . GLU A 1 222 ? 14.659 10.188 13.233 1.00 94.88 222 GLU A O 1
ATOM 1648 N N . ILE A 1 223 ? 12.703 10.770 12.307 1.00 93.00 223 ILE A N 1
ATOM 1649 C CA . ILE A 1 223 ? 12.972 10.079 11.039 1.00 93.00 223 ILE A CA 1
ATOM 1650 C C . ILE A 1 223 ? 13.845 10.965 10.129 1.00 93.00 223 ILE A C 1
ATOM 1652 O O . ILE A 1 223 ? 13.396 12.023 9.681 1.00 93.00 223 ILE A O 1
ATOM 1656 N N . PRO A 1 224 ? 15.080 10.544 9.786 1.00 89.94 224 PRO A N 1
ATOM 1657 C CA . PRO A 1 224 ? 16.075 11.405 9.145 1.00 89.94 224 PRO A CA 1
ATOM 1658 C C . PRO A 1 224 ? 15.912 11.478 7.615 1.00 89.94 224 PRO A C 1
ATOM 1660 O O . PRO A 1 224 ? 16.892 11.438 6.869 1.00 89.94 224 PRO A O 1
ATOM 1663 N N . CYS A 1 225 ? 14.678 11.549 7.116 1.00 86.19 225 CYS A N 1
ATOM 1664 C CA . CYS A 1 225 ? 14.388 11.639 5.688 1.00 86.19 225 CYS A CA 1
ATOM 1665 C C . CYS A 1 225 ? 13.043 12.312 5.406 1.00 86.19 225 CYS A C 1
ATOM 1667 O O . CYS A 1 225 ? 12.241 12.565 6.305 1.00 86.19 225 CYS A O 1
ATOM 1669 N N . ARG A 1 226 ? 12.803 12.593 4.121 1.00 85.19 226 ARG A N 1
ATOM 1670 C CA . ARG A 1 226 ? 11.512 13.069 3.625 1.00 85.19 226 ARG A CA 1
ATOM 1671 C C . ARG A 1 226 ? 10.558 11.893 3.421 1.00 85.19 226 ARG A C 1
ATOM 1673 O O . ARG A 1 226 ? 10.887 10.945 2.704 1.00 85.19 226 ARG A O 1
ATOM 1680 N N . PHE A 1 227 ? 9.381 11.991 4.018 1.00 89.38 227 PHE A N 1
ATOM 1681 C CA . PHE A 1 227 ? 8.291 11.040 3.905 1.00 89.38 227 PHE A CA 1
ATOM 1682 C C . PHE A 1 227 ? 6.939 11.704 4.216 1.00 89.38 227 PHE A C 1
ATOM 1684 O O . PHE A 1 227 ? 6.837 12.806 4.766 1.00 89.38 227 PHE A O 1
ATOM 1691 N N . GLY A 1 228 ? 5.883 11.007 3.834 1.00 91.81 228 GLY A N 1
ATOM 1692 C CA . GLY A 1 228 ? 4.531 11.213 4.310 1.00 91.81 228 GLY A CA 1
ATOM 1693 C C . GLY A 1 228 ? 4.008 9.915 4.910 1.00 91.81 228 GLY A C 1
ATOM 1694 O O . GLY A 1 228 ? 4.452 8.824 4.552 1.00 91.81 228 GLY A O 1
ATOM 1695 N N . ILE A 1 229 ? 3.073 10.029 5.842 1.00 94.69 229 ILE A N 1
ATOM 1696 C CA . ILE A 1 229 ? 2.353 8.881 6.397 1.00 94.69 229 ILE A CA 1
ATOM 1697 C C . ILE A 1 229 ? 0.929 9.313 6.713 1.00 94.69 229 ILE A C 1
ATOM 1699 O O . ILE A 1 229 ? 0.708 10.402 7.252 1.00 94.69 229 ILE A O 1
ATOM 1703 N N . ILE A 1 230 ? -0.023 8.448 6.381 1.00 97.00 230 ILE A N 1
ATOM 1704 C CA . ILE A 1 230 ? -1.377 8.490 6.923 1.00 97.00 230 ILE A CA 1
ATOM 1705 C C . ILE A 1 230 ? -1.477 7.471 8.056 1.00 97.00 230 ILE A C 1
ATOM 1707 O O . ILE A 1 230 ? -0.939 6.367 7.965 1.00 97.00 230 ILE A O 1
ATOM 1711 N N . LEU A 1 231 ? -2.151 7.858 9.132 1.00 98.12 231 LEU A N 1
ATOM 1712 C CA . LEU A 1 231 ? -2.338 7.064 10.338 1.00 98.12 231 LEU A CA 1
ATOM 1713 C C . LEU A 1 231 ? -3.812 7.123 10.738 1.00 98.12 231 LEU A C 1
ATOM 1715 O O . LEU A 1 231 ? -4.424 8.190 10.736 1.00 98.12 231 LEU A O 1
ATOM 1719 N N . LEU A 1 232 ? -4.379 5.977 11.085 1.00 98.44 232 LEU A N 1
ATOM 1720 C CA . LEU A 1 232 ? -5.735 5.843 11.596 1.00 98.44 232 LEU A CA 1
ATOM 1721 C C . LEU A 1 232 ? -5.670 5.093 12.921 1.00 98.44 232 LEU A C 1
ATOM 1723 O O . LEU A 1 232 ? -5.136 3.986 12.965 1.00 98.44 232 LEU A O 1
ATOM 1727 N N . ASP A 1 233 ? -6.188 5.680 13.997 1.00 97.94 233 ASP A N 1
ATOM 1728 C CA . ASP A 1 233 ? -6.265 4.986 15.286 1.00 97.94 233 ASP A CA 1
ATOM 1729 C C . ASP A 1 233 ? -7.502 4.070 15.383 1.00 97.94 233 ASP A C 1
ATOM 1731 O O . ASP A 1 233 ? -8.438 4.143 14.581 1.00 97.94 233 ASP A O 1
ATOM 1735 N N . LYS A 1 234 ? -7.535 3.217 16.412 1.00 97.44 234 LYS A N 1
ATOM 1736 C CA . LYS A 1 234 ? -8.671 2.326 16.725 1.00 97.44 234 LYS A CA 1
ATOM 1737 C C . LYS A 1 234 ? -10.005 3.027 17.020 1.00 97.44 234 LYS A C 1
ATOM 1739 O O . LYS A 1 234 ? -11.028 2.363 17.143 1.00 97.44 234 LYS A O 1
ATOM 1744 N N . HIS A 1 235 ? -10.005 4.349 17.174 1.00 96.12 235 HIS A N 1
ATOM 1745 C CA . HIS A 1 235 ? -11.203 5.164 17.376 1.00 96.12 235 HIS A CA 1
ATOM 1746 C C . HIS A 1 235 ? -11.651 5.855 16.078 1.00 96.12 235 HIS A C 1
ATOM 1748 O O . HIS A 1 235 ? -12.580 6.666 16.088 1.00 96.12 235 HIS A O 1
ATOM 1754 N N . GLY A 1 236 ? -10.994 5.554 14.954 1.00 94.94 236 GLY A N 1
ATOM 1755 C CA . GLY A 1 236 ? -11.288 6.149 13.659 1.00 94.94 236 GLY A CA 1
ATOM 1756 C C . GLY A 1 236 ? -10.869 7.616 13.581 1.00 94.94 236 GLY A C 1
ATOM 1757 O O . GLY A 1 236 ? -11.498 8.397 12.863 1.00 94.94 236 GLY A O 1
ATOM 1758 N N . ASN A 1 237 ? -9.876 8.052 14.358 1.00 95.69 237 ASN A N 1
ATOM 1759 C CA . ASN A 1 237 ? -9.286 9.376 14.198 1.00 95.69 237 ASN A CA 1
ATOM 1760 C C . ASN A 1 237 ? -8.177 9.308 13.146 1.00 95.69 237 ASN A C 1
ATOM 1762 O O . ASN A 1 237 ? -7.199 8.582 13.346 1.00 95.69 237 ASN A O 1
ATOM 1766 N N . PRO A 1 238 ? -8.317 10.044 12.032 1.00 95.50 238 PRO A N 1
ATOM 1767 C CA . PRO A 1 238 ? -7.267 10.136 11.039 1.00 95.50 238 PRO A CA 1
ATOM 1768 C C . PRO A 1 238 ? -6.200 11.133 11.492 1.00 95.50 238 PRO A C 1
ATOM 1770 O O . PRO A 1 238 ? -6.478 12.122 12.175 1.00 95.50 238 PRO A O 1
ATOM 1773 N N . GLY A 1 239 ? -4.978 10.904 11.048 1.00 94.38 239 GLY A N 1
ATOM 1774 C CA . GLY A 1 239 ? -3.866 11.820 11.195 1.00 94.38 239 GLY A CA 1
ATOM 1775 C C . GLY A 1 239 ? -2.882 11.626 10.054 1.00 94.38 239 GLY A C 1
ATOM 1776 O O . GLY A 1 239 ? -2.844 10.579 9.411 1.00 94.38 239 GLY A O 1
ATOM 1777 N N . ASN A 1 240 ? -2.088 12.652 9.790 1.00 92.94 240 ASN A N 1
ATOM 1778 C CA . ASN A 1 240 ? -1.047 12.584 8.785 1.00 92.94 240 ASN A CA 1
ATOM 1779 C C . ASN A 1 240 ? 0.163 13.422 9.199 1.00 92.94 240 ASN A C 1
ATOM 1781 O O . ASN A 1 240 ? 0.039 14.392 9.950 1.00 92.94 240 ASN A O 1
ATOM 1785 N N . ILE A 1 241 ? 1.324 13.093 8.642 1.00 88.19 241 ILE A N 1
ATOM 1786 C CA . ILE A 1 241 ? 2.421 14.055 8.517 1.00 88.19 241 ILE A CA 1
ATOM 1787 C C . ILE A 1 241 ? 2.901 14.111 7.085 1.00 88.19 241 ILE A C 1
ATOM 1789 O O . ILE A 1 241 ? 2.825 13.136 6.341 1.00 88.19 241 ILE A O 1
ATOM 1793 N N . LEU A 1 242 ? 3.431 15.278 6.749 1.00 80.88 242 LEU A N 1
ATOM 1794 C CA . LEU A 1 242 ? 4.189 15.518 5.543 1.00 80.88 242 LEU A CA 1
ATOM 1795 C C . LEU A 1 242 ? 5.412 16.348 5.930 1.00 80.88 242 LEU A C 1
ATOM 1797 O O . LEU A 1 242 ? 5.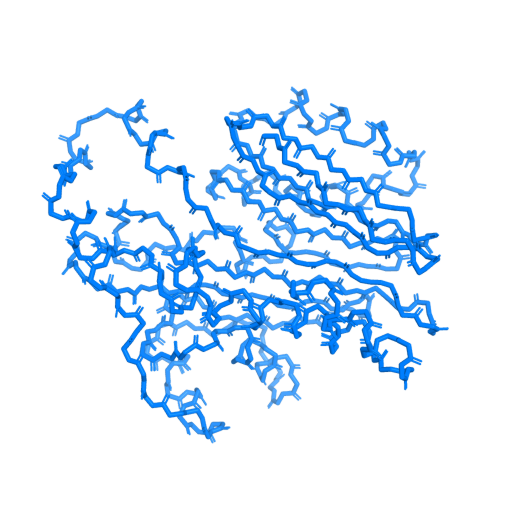269 17.473 6.418 1.00 80.88 242 LEU A O 1
ATOM 1801 N N . ASN A 1 243 ? 6.604 15.789 5.742 1.00 75.00 243 ASN A N 1
ATOM 1802 C CA . ASN A 1 243 ? 7.856 16.552 5.752 1.00 75.00 243 ASN A CA 1
ATOM 1803 C C . ASN A 1 243 ? 8.552 16.529 4.371 1.00 75.00 243 ASN A C 1
ATOM 1805 O O . ASN A 1 243 ? 9.703 16.950 4.248 1.00 75.00 243 ASN A O 1
ATOM 1809 N N . ALA A 1 244 ? 7.841 16.052 3.343 1.00 68.44 244 ALA A N 1
ATOM 1810 C CA . ALA A 1 244 ? 8.182 16.194 1.931 1.00 68.44 244 ALA A CA 1
ATOM 1811 C C . ALA A 1 244 ? 7.493 17.427 1.314 1.00 68.44 244 ALA A C 1
ATOM 1813 O O . ALA A 1 244 ? 6.684 18.085 1.963 1.00 68.44 244 ALA A O 1
ATOM 1814 N N . ASP A 1 245 ? 7.825 17.740 0.061 1.00 64.12 245 ASP A N 1
ATOM 1815 C CA . ASP A 1 245 ? 7.358 18.969 -0.593 1.00 64.12 245 ASP A CA 1
ATOM 1816 C C . ASP A 1 245 ? 5.874 18.908 -1.012 1.00 64.12 245 ASP A C 1
ATOM 1818 O O . ASP A 1 245 ? 5.283 19.958 -1.235 1.00 64.12 245 ASP A O 1
ATOM 1822 N N . TYR A 1 246 ? 5.280 17.709 -1.128 1.00 68.44 246 TYR A N 1
ATOM 1823 C CA . TYR A 1 246 ? 3.887 17.529 -1.558 1.00 68.44 246 TYR A CA 1
ATOM 1824 C C . TYR A 1 246 ? 3.299 16.172 -1.130 1.00 68.44 246 TYR A C 1
ATOM 1826 O O . TYR A 1 246 ? 3.964 15.141 -1.268 1.00 68.44 246 TYR A O 1
ATOM 1834 N N . MET A 1 247 ? 2.050 16.150 -0.654 1.00 74.06 247 MET A N 1
ATOM 1835 C CA . MET A 1 247 ? 1.236 14.937 -0.483 1.00 74.06 247 MET A CA 1
ATOM 1836 C C . MET A 1 247 ? -0.254 15.272 -0.549 1.00 74.06 247 MET A C 1
ATOM 1838 O O . MET A 1 247 ? -0.801 15.953 0.320 1.00 74.06 247 MET A O 1
ATOM 1842 N N . VAL A 1 248 ? -0.937 14.692 -1.536 1.00 83.81 248 VAL A N 1
ATOM 1843 C CA . VAL A 1 248 ? -2.402 14.669 -1.564 1.00 83.81 248 VAL A CA 1
ATOM 1844 C C . VAL A 1 248 ? -2.883 13.653 -0.544 1.00 83.81 248 VAL A C 1
ATOM 1846 O O . VAL A 1 248 ? -2.528 12.477 -0.620 1.00 83.81 248 VAL A O 1
ATOM 1849 N N . TRP A 1 249 ? -3.715 14.088 0.395 1.00 90.06 249 TRP A N 1
ATOM 1850 C CA . TRP A 1 249 ? -4.373 13.176 1.319 1.00 90.06 249 TRP A CA 1
ATOM 1851 C C . TRP A 1 249 ? -5.797 13.631 1.612 1.00 90.06 249 TRP A C 1
ATOM 1853 O O . TRP A 1 249 ? -6.203 14.759 1.341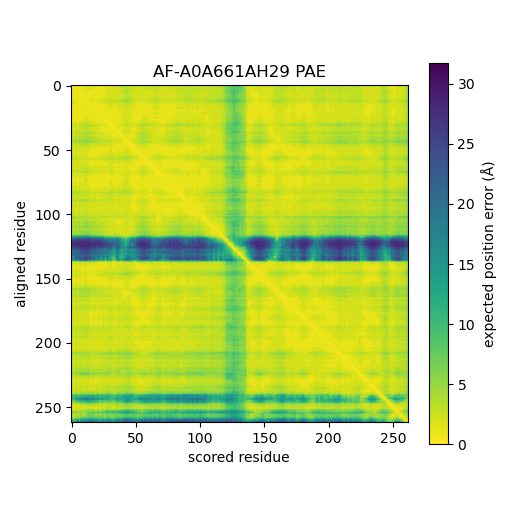 1.00 90.06 249 TRP A O 1
ATOM 1863 N N . GLY A 1 250 ? -6.590 12.731 2.166 1.00 93.19 250 GLY A N 1
ATOM 1864 C CA . GLY A 1 250 ? -7.941 13.040 2.586 1.00 93.19 250 GLY A CA 1
ATOM 1865 C C . GLY A 1 250 ? -8.527 11.893 3.382 1.00 93.19 250 GLY A C 1
ATOM 1866 O O . GLY A 1 250 ? -7.916 10.834 3.518 1.00 93.19 250 GLY A O 1
ATOM 1867 N N . TYR A 1 251 ? -9.718 12.109 3.913 1.00 95.88 251 TYR A N 1
ATOM 1868 C CA . TYR A 1 251 ? -10.438 11.106 4.675 1.00 95.88 251 TYR A CA 1
ATOM 1869 C C . TYR A 1 251 ? -11.945 11.314 4.556 1.00 95.88 251 TYR A C 1
ATOM 1871 O O . TYR A 1 251 ? -12.426 12.401 4.227 1.00 95.88 251 TYR A O 1
ATOM 1879 N N . VAL A 1 252 ? -12.694 10.255 4.851 1.00 95.31 252 VAL A N 1
ATOM 1880 C CA . VAL A 1 252 ? -14.139 10.327 5.066 1.00 95.31 252 VAL A CA 1
ATOM 1881 C C . VAL A 1 252 ? -14.418 9.848 6.479 1.00 95.31 252 VAL A C 1
ATOM 1883 O O . VAL A 1 252 ? -14.068 8.726 6.836 1.00 95.31 252 VAL A O 1
ATOM 1886 N N . LYS A 1 253 ? -15.044 10.702 7.285 1.00 89.25 253 LYS A N 1
ATOM 1887 C CA . LYS A 1 253 ? -15.485 10.373 8.644 1.00 89.25 253 LYS A CA 1
ATOM 1888 C C . LYS A 1 253 ? -16.862 10.976 8.863 1.00 89.25 253 LYS A C 1
ATOM 1890 O O . LYS A 1 253 ? -17.065 12.136 8.524 1.00 89.25 253 LYS A O 1
ATOM 1895 N N . GLU A 1 254 ? -17.795 10.194 9.409 1.00 85.94 254 GLU A N 1
ATOM 1896 C CA . GLU A 1 254 ? -19.170 10.657 9.679 1.00 85.94 254 GLU A CA 1
ATOM 1897 C C . GLU A 1 254 ? -19.815 11.328 8.451 1.00 85.94 254 GLU A C 1
ATOM 1899 O O . GLU A 1 254 ? -20.364 12.422 8.537 1.00 85.94 254 GLU A O 1
ATOM 1904 N N . GLU A 1 255 ? -19.674 10.700 7.277 1.00 85.38 255 GLU A N 1
ATOM 1905 C CA . GLU A 1 255 ? -20.165 11.201 5.979 1.00 85.38 255 GLU A CA 1
ATOM 1906 C C . GLU A 1 255 ? -19.539 12.518 5.490 1.00 85.38 255 GLU A C 1
ATOM 1908 O O . GLU A 1 255 ? -19.875 13.004 4.410 1.00 85.38 255 GLU A O 1
ATOM 1913 N N . LYS A 1 256 ? -18.582 13.081 6.230 1.00 88.19 256 LYS A N 1
ATOM 1914 C CA . LYS A 1 256 ? -17.845 14.278 5.832 1.00 88.19 256 LYS A CA 1
ATOM 1915 C C . LYS A 1 256 ? -16.579 13.867 5.099 1.00 88.19 256 LYS A C 1
ATOM 1917 O O . LYS A 1 256 ? -15.669 13.283 5.688 1.00 88.19 256 LYS A O 1
ATOM 1922 N N . LEU A 1 257 ? -16.530 14.195 3.812 1.00 91.31 257 LEU A N 1
ATOM 1923 C CA . LEU A 1 257 ? -15.320 14.119 3.004 1.00 91.31 257 LEU A CA 1
ATOM 1924 C C . LEU A 1 257 ? -14.460 15.356 3.271 1.00 91.31 257 LEU A C 1
ATOM 1926 O O . LEU A 1 257 ? -14.928 16.485 3.130 1.00 91.31 257 LEU A O 1
ATOM 1930 N N . GLN A 1 258 ? -13.193 15.137 3.601 1.00 88.88 258 GLN A N 1
ATOM 1931 C CA . GLN A 1 258 ? -12.173 16.177 3.595 1.00 88.88 258 GLN A CA 1
ATOM 1932 C C . GLN A 1 258 ? -11.033 15.747 2.685 1.00 88.88 258 GLN A C 1
ATOM 1934 O O . GLN A 1 258 ? -10.475 14.665 2.850 1.00 88.88 258 GLN A O 1
ATOM 1939 N N . VAL A 1 259 ? -10.692 16.604 1.728 1.00 82.00 259 VAL A N 1
ATOM 1940 C CA . VAL A 1 259 ? -9.507 16.457 0.883 1.00 82.00 259 VAL A CA 1
ATOM 1941 C C . VAL A 1 259 ? -8.602 17.634 1.193 1.00 82.00 259 VAL A C 1
ATOM 1943 O O . VAL A 1 259 ? -9.053 18.778 1.229 1.00 82.00 259 VAL A O 1
ATOM 1946 N N . LEU A 1 260 ? -7.348 17.333 1.491 1.00 78.44 260 LEU A N 1
ATOM 1947 C CA . LEU A 1 260 ? -6.355 18.291 1.928 1.00 78.44 260 LEU A CA 1
ATOM 1948 C C . LEU A 1 260 ? -5.150 18.168 1.002 1.00 78.44 260 LEU A C 1
ATOM 1950 O O . LEU A 1 260 ? -4.441 17.163 0.987 1.00 78.44 260 LEU A O 1
ATOM 1954 N N . GLU A 1 261 ? -4.937 19.219 0.224 1.00 60.78 261 GLU A N 1
ATOM 1955 C CA . GLU A 1 261 ? -3.761 19.372 -0.619 1.00 60.78 261 GLU A CA 1
ATOM 1956 C C . GLU A 1 261 ? -2.727 20.194 0.157 1.00 60.78 261 GLU A C 1
ATOM 1958 O O . GLU A 1 261 ? -3.029 21.289 0.645 1.00 60.78 261 GLU A O 1
ATOM 1963 N N . ARG A 1 262 ? -1.525 19.641 0.326 1.00 52.84 262 ARG A N 1
ATOM 1964 C CA . ARG A 1 262 ? -0.348 20.363 0.810 1.00 52.84 262 ARG A CA 1
ATOM 1965 C C . ARG A 1 262 ? 0.859 19.993 -0.022 1.00 52.84 262 ARG A C 1
ATOM 1967 O O . ARG A 1 262 ? 1.054 18.777 -0.246 1.00 52.84 262 ARG A O 1
#

Nearest PDB structures (foldseek):
  9gac-assembly1_A  TM=8.711E-01  e=8.830E-28  Elizabethkingia meningoseptica
  3ljq-assembly1_A  TM=8.714E-01  e=3.661E-27  Elizabethkingia meningoseptica
  9gaf-assembly1_A  TM=8.557E-01  e=9.419E-28  Elizabethkingia meningoseptica
  9gaf-assembly1_C  TM=8.598E-01  e=3.661E-27  Elizabethkingia meningoseptica
  9gac-assembly1_C  TM=8.669E-01  e=5.185E-26  Elizabethkingia meningoseptica

Mean predicted aligned error: 4.44 Å

Solvent-accessible surface area (backbone atoms only — not comparable to full-atom values): 13005 Å² total; per-residue (Å²): 107,32,68,60,55,13,49,50,37,37,76,72,69,36,53,16,55,60,17,12,47,45,23,38,45,53,42,13,70,34,62,88,27,16,10,30,23,23,23,26,37,24,63,86,68,47,55,39,28,26,3,15,34,23,30,30,90,67,53,40,7,11,25,32,38,29,46,51,41,46,47,47,46,62,48,3,44,47,32,39,75,75,45,100,50,49,69,39,44,32,72,61,31,38,52,49,31,48,75,74,68,51,62,82,30,81,30,75,39,72,68,45,55,49,51,59,68,73,48,76,82,53,88,89,64,63,78,74,65,52,65,73,49,56,77,51,44,55,43,56,24,55,33,71,21,88,87,72,45,22,3,8,16,16,31,20,10,63,44,57,51,30,60,85,81,64,72,63,8,34,49,34,84,19,9,9,21,20,31,29,75,50,14,12,11,18,44,36,55,49,28,72,59,36,34,77,62,26,45,16,35,54,55,33,59,43,48,79,83,37,59,68,72,59,40,45,51,52,51,64,74,69,49,97,67,47,34,36,36,44,39,30,40,71,83,67,51,75,47,70,47,71,70,47,94,65,52,83,47,65,53,73,55,94,92,43,76,47,78,48,83,79

Secondary structure (DSSP, 8-state):
-HHHHHHHHHHTT--HHHHHHHHHHHHHTSTTSSSSTTPPPPTTS---EEEEEEETTS-EEEEEEE-S-S-HHHHHHHHHHH-S-SEEEHHHHHHHHHHTTPPP-----HHHHHHHHHSPP-TTS-TTTGGGTS-S--EEEEEE-TTS-EEEEEEE---TTPPTT---STTSBTTTEEEETTEEEEEEE-HHHHHHTTHHHHHHHHTTTS-HHHHHHHHHHH--S-EEEEEEETT--EEEEE-SS--EEEEEETTEEEEEE-

Sequence (262 aa):
DALLSGYKLLKEGKSAVDAVVECVRVMEDNPHFNAGYGSAMGLDGTIEMDAAVMSSDGKFGAVAGIKNVKNPVLVARKVMEETEHIILCGEGAERFAKLMGFSEFDPTTEWVKQKFKEKKSSYYKKLKELAELYGFGTVGAAALDVHGNLAAATSTGGLMFHLPGRVGDTPIPGGGTYASPLGAASASGHGECIAVNLVSFRAVDMLKEKPIHQVLGILKDEIPCRFGIILLDKHGNPGNILNADYMVWGYVKEEKLQVLER

Foldseek 3Di:
DLQVQLVVCLVVQHDQQSSFLSSQLVQLQDLQACFQQVNAAAQVRFFFKKKKKAKQVGQIFIEGREGQFRRRSVLRVCRRPVHPDHYDYDVRSVVSCVVVPTHGHHSDDPVNVVVLVVDDDVVPDDPVVQQVQLPGHWDKDWDAHPVLMIMIMIMGSPTHHHHRRDGFQRSAELQQWYHHSFKTKGKGGRRVLSNVVSLGNQQSVCSVPDDNVVSQVVSVVPRPGFMKMWMAGSVRDIDMDGPRPWDWDWHADPNDTDTDTD

Radius of gyration: 16.97 Å; Cα contacts (8 Å, |Δi|>4): 688; chains: 1; bounding box: 49×40×48 Å

pLDDT: mean 91.82, std 12.44, range [47.94, 98.94]